Protein AF-A0A938U9S2-F1 (afdb_monomer)

Sequence (340 aa):
MKCKKCNSEVSIADSKCPQCGSDLLQFGATTFYDPKEREKDRYGKRIKDGVLGDLGKEVKEAIEGFDPQELEILQPVERRLRNLFLRSLSDPECENAFDNEILPIIEALSRDRAAEKIFKKVEETIKDNLGPFVFNHYQNREEGKILKILRAGEITFFLIKGNAQNIDLSVKMFPFFKASEVACRLHTHKRYEKLRRDSTLSSMIDWMGDDPGNIFIRAIPDWLTSKMGALLETVSAIFNGNEKKFGGCLRTGISICIFGREWIMRIERKDKVKEFQIKNILKAKSTNENKVELAKDLNDLQDLRNERVHRGIEEDEKTVQRSRMLSYNCLKKIPQILEI

Structure (mmCIF, N/CA/C/O backbone):
data_AF-A0A938U9S2-F1
#
_entry.id   AF-A0A938U9S2-F1
#
loop_
_atom_site.group_PDB
_atom_site.id
_atom_site.type_symbol
_atom_site.label_atom_id
_atom_site.label_alt_id
_atom_site.label_comp_id
_atom_site.label_asym_id
_atom_site.label_entity_id
_atom_site.label_seq_id
_atom_site.pdbx_PDB_ins_code
_atom_site.Cartn_x
_atom_site.Cartn_y
_atom_site.Cartn_z
_atom_site.occupancy
_atom_site.B_iso_or_equiv
_atom_site.auth_seq_id
_atom_site.auth_comp_id
_atom_site.auth_asym_id
_atom_site.auth_atom_id
_atom_site.pdbx_PDB_model_num
ATOM 1 N N . MET A 1 1 ? -8.566 -28.084 -13.609 1.00 63.91 1 MET A N 1
ATOM 2 C CA . MET A 1 1 ? -9.806 -27.399 -13.150 1.00 63.91 1 MET A CA 1
ATOM 3 C C . MET A 1 1 ? -10.840 -27.405 -14.281 1.00 63.91 1 MET A C 1
ATOM 5 O O . MET A 1 1 ? -10.480 -27.824 -15.372 1.00 63.91 1 MET A O 1
ATOM 9 N N . LYS A 1 2 ? -12.106 -27.005 -14.063 1.00 63.97 2 LYS A N 1
ATOM 10 C CA . LYS A 1 2 ? -13.126 -26.927 -15.136 1.00 63.97 2 LYS A CA 1
ATOM 11 C C . LYS A 1 2 ? -13.522 -25.48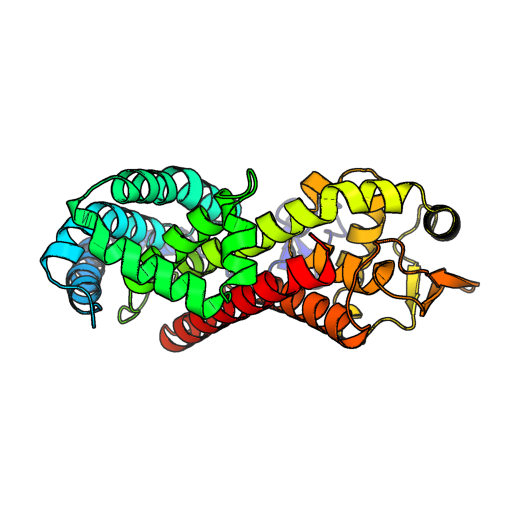1 -15.434 1.00 63.97 2 LYS A C 1
ATOM 13 O O . LYS A 1 2 ? -13.733 -24.695 -14.512 1.00 63.97 2 LYS A O 1
ATOM 18 N N . CYS A 1 3 ? -13.625 -25.123 -16.713 1.00 59.47 3 CYS A N 1
ATOM 19 C CA . CYS A 1 3 ? -14.066 -23.792 -17.134 1.00 59.47 3 CYS A CA 1
ATOM 20 C C . CYS A 1 3 ? -15.549 -23.569 -16.782 1.00 59.47 3 CYS A C 1
ATOM 22 O O . CYS A 1 3 ? -16.402 -24.325 -17.231 1.00 59.47 3 CYS A O 1
ATOM 24 N N . LYS A 1 4 ? -15.897 -22.490 -16.064 1.00 57.38 4 LYS A N 1
ATOM 25 C CA . LYS A 1 4 ? -17.300 -22.201 -15.687 1.00 57.38 4 LYS A CA 1
ATOM 26 C C . LYS A 1 4 ? -18.241 -21.960 -16.875 1.00 57.38 4 LYS A C 1
ATOM 28 O O . LYS A 1 4 ? -19.443 -22.139 -16.731 1.00 57.38 4 LYS A O 1
ATOM 33 N N . LYS A 1 5 ? -17.714 -21.540 -18.031 1.00 65.81 5 LYS A N 1
ATOM 34 C CA . LYS A 1 5 ? -18.524 -21.192 -19.209 1.00 65.81 5 LYS A CA 1
ATOM 35 C C . LYS A 1 5 ? -18.819 -22.389 -20.116 1.00 65.81 5 LYS A C 1
ATOM 37 O O . LYS A 1 5 ? -19.909 -22.462 -20.665 1.00 65.81 5 LYS A O 1
ATOM 42 N N . CYS A 1 6 ? -17.863 -23.302 -20.297 1.00 75.88 6 CYS A N 1
ATOM 43 C CA . CYS A 1 6 ? -18.009 -24.436 -21.225 1.00 75.88 6 CYS A CA 1
ATOM 44 C C . CYS A 1 6 ? -17.754 -25.813 -20.593 1.00 75.88 6 CYS A C 1
ATOM 46 O O . CYS A 1 6 ? -17.850 -26.828 -21.271 1.00 75.88 6 CYS A O 1
ATOM 48 N N . ASN A 1 7 ? -17.439 -25.855 -19.298 1.00 71.19 7 ASN A N 1
ATOM 49 C CA . ASN A 1 7 ? -17.213 -27.058 -18.498 1.00 71.19 7 ASN A CA 1
ATOM 50 C C . ASN A 1 7 ? -16.077 -27.984 -18.974 1.00 71.19 7 ASN A C 1
ATOM 52 O O . ASN A 1 7 ? -15.949 -29.100 -18.470 1.00 71.19 7 ASN A O 1
ATOM 56 N N . SER A 1 8 ? -15.231 -27.524 -19.903 1.00 72.62 8 SER A N 1
ATOM 57 C CA . SER A 1 8 ? -14.051 -28.262 -20.350 1.00 72.62 8 SER A CA 1
ATOM 58 C C . SER A 1 8 ? -13.006 -28.352 -19.238 1.00 72.62 8 SER A C 1
ATOM 60 O O . SER A 1 8 ? -12.869 -27.429 -18.426 1.00 72.62 8 SER A O 1
ATOM 62 N N . GLU A 1 9 ? -12.236 -29.439 -19.222 1.00 75.06 9 GLU A N 1
ATOM 63 C CA . GLU A 1 9 ? -11.033 -29.515 -18.395 1.00 75.06 9 GLU A CA 1
ATOM 64 C C . GLU A 1 9 ? -9.982 -28.531 -18.914 1.00 75.06 9 GLU A C 1
ATOM 66 O O . GLU A 1 9 ? -9.767 -28.400 -20.118 1.00 75.06 9 GLU A O 1
ATOM 71 N N . VAL A 1 10 ? -9.381 -27.785 -17.991 1.00 65.88 10 VAL A N 1
ATOM 72 C CA . VAL A 1 10 ? -8.360 -26.768 -18.260 1.00 65.88 10 VAL A CA 1
ATOM 73 C C . VAL A 1 10 ? -7.247 -26.876 -17.220 1.00 65.88 10 VAL A C 1
ATOM 75 O O . VAL A 1 10 ? -7.500 -27.250 -16.062 1.00 65.88 10 VAL A O 1
ATOM 78 N N . SER A 1 11 ? -6.015 -26.570 -17.624 1.00 60.16 11 SER A N 1
ATOM 79 C CA . SER A 1 11 ? -4.874 -26.570 -16.711 1.00 60.16 11 SER A CA 1
ATOM 80 C C . SER A 1 11 ? -4.986 -25.405 -15.728 1.00 60.16 11 SER A C 1
ATOM 82 O O . SER A 1 11 ? -5.508 -24.346 -16.062 1.00 60.16 11 SER A O 1
ATOM 84 N N . ILE A 1 12 ? -4.482 -25.588 -14.504 1.00 49.69 12 ILE A N 1
ATOM 85 C CA . ILE A 1 12 ? -4.400 -24.510 -13.497 1.00 49.69 12 ILE A CA 1
ATOM 86 C C . ILE A 1 12 ? -3.445 -23.392 -13.959 1.00 49.69 12 ILE A C 1
ATOM 88 O O . ILE A 1 12 ? -3.559 -22.257 -13.505 1.00 49.69 12 ILE A O 1
ATOM 92 N N . ALA A 1 13 ? -2.527 -23.697 -14.880 1.00 46.88 13 ALA A N 1
ATOM 93 C CA . ALA A 1 13 ? -1.583 -22.730 -15.430 1.00 46.88 13 ALA A CA 1
ATOM 94 C C . ALA A 1 13 ? -2.197 -21.793 -16.492 1.00 46.88 13 ALA A C 1
ATOM 96 O O . ALA A 1 13 ? -1.613 -20.750 -16.786 1.00 46.88 13 ALA A O 1
ATOM 97 N N . ASP A 1 14 ? -3.362 -22.125 -17.057 1.00 46.50 14 ASP A N 1
ATOM 98 C CA . ASP A 1 14 ? -3.939 -21.385 -18.182 1.00 46.50 14 ASP A CA 1
ATOM 99 C C . ASP A 1 14 ? -4.706 -20.142 -17.701 1.00 46.50 14 ASP A C 1
ATOM 101 O O . ASP A 1 14 ? -5.568 -20.223 -16.827 1.00 46.50 14 ASP A O 1
ATOM 105 N N . SER A 1 15 ? -4.433 -18.977 -18.297 1.00 46.38 15 SER A N 1
ATOM 106 C CA . SER A 1 15 ? -5.141 -17.719 -17.990 1.00 46.38 15 SER A CA 1
ATOM 107 C C . SER A 1 15 ? -6.490 -17.587 -18.708 1.00 46.38 15 SER A C 1
ATOM 109 O O . SER A 1 15 ? -7.344 -16.798 -18.303 1.00 46.38 15 SER A O 1
ATOM 111 N N . LYS A 1 16 ? -6.719 -18.376 -19.766 1.00 61.56 16 LYS A N 1
ATOM 112 C CA . LYS A 1 16 ? -7.962 -18.413 -20.549 1.00 61.56 16 LYS A CA 1
ATOM 113 C C . LYS A 1 16 ? -8.329 -19.840 -20.912 1.00 61.56 16 LYS A C 1
ATOM 115 O O . LYS A 1 16 ? -7.466 -20.682 -21.129 1.00 61.56 16 LYS A O 1
ATOM 120 N N . CYS A 1 17 ? -9.626 -20.107 -21.021 1.00 67.12 17 CYS A N 1
ATOM 121 C CA . CYS A 1 17 ? -10.099 -21.408 -21.462 1.00 67.12 17 CYS A CA 1
ATOM 122 C C . CYS A 1 17 ? -9.783 -21.604 -22.956 1.00 67.12 17 CYS A C 1
ATOM 124 O O . CYS A 1 17 ? -10.277 -20.818 -23.767 1.00 67.12 17 CYS A O 1
ATOM 126 N N . PRO A 1 18 ? -9.050 -22.661 -23.350 1.00 69.62 18 PRO A N 1
ATOM 127 C CA . PRO A 1 18 ? -8.689 -22.902 -24.749 1.00 69.62 18 PRO A CA 1
ATOM 128 C C . PRO A 1 18 ? -9.897 -23.198 -25.652 1.00 69.62 18 PRO A C 1
ATOM 130 O O . PRO A 1 18 ? -9.811 -23.033 -26.862 1.00 69.62 18 PRO A O 1
ATOM 133 N N . GLN A 1 19 ? -11.031 -23.607 -25.077 1.00 71.06 19 GLN A N 1
ATOM 134 C CA . GLN A 1 19 ? -12.250 -23.949 -25.818 1.00 71.06 19 GLN A CA 1
ATOM 135 C C . GLN A 1 19 ? -13.171 -22.746 -26.060 1.00 71.06 19 GLN A C 1
ATOM 137 O O . GLN A 1 19 ? -13.778 -22.640 -27.119 1.00 71.06 19 GLN A O 1
ATOM 142 N N . CYS A 1 20 ? -13.310 -21.833 -25.093 1.00 74.88 20 CYS A N 1
ATOM 143 C CA . CYS A 1 20 ? -14.299 -20.747 -25.182 1.00 74.88 20 CYS A CA 1
ATOM 144 C C . CYS A 1 20 ? -13.732 -19.338 -24.955 1.00 74.88 20 CYS A C 1
ATOM 146 O O . CYS A 1 20 ? -14.498 -18.371 -24.925 1.00 74.88 20 CYS A O 1
ATOM 148 N N . GLY A 1 21 ? -12.416 -19.221 -24.757 1.00 55.22 21 GLY A N 1
ATOM 149 C CA . GLY A 1 21 ? -11.691 -17.956 -24.630 1.00 55.22 21 GLY A CA 1
ATOM 150 C C . GLY A 1 21 ? -12.003 -17.141 -23.372 1.00 55.22 21 GLY A C 1
ATOM 151 O O . GLY A 1 21 ? -11.499 -16.029 -23.245 1.00 55.22 21 GLY A O 1
ATOM 152 N N . SER A 1 22 ? -12.831 -17.653 -22.452 1.00 50.91 22 SER A N 1
ATOM 153 C CA . SER A 1 22 ? -13.166 -16.948 -21.211 1.00 50.91 22 SER A CA 1
ATOM 154 C C . SER A 1 22 ? -11.964 -16.890 -20.277 1.00 50.91 22 SER A C 1
ATOM 156 O O . SER A 1 22 ? -11.305 -17.920 -20.097 1.00 50.91 22 SER A O 1
ATOM 158 N N . ASP A 1 23 ? -11.756 -15.746 -19.626 1.00 51.06 23 ASP A N 1
ATOM 159 C CA . ASP A 1 23 ? -10.751 -15.596 -18.574 1.00 51.06 23 ASP A CA 1
ATOM 160 C C . ASP A 1 23 ? -10.978 -16.650 -17.485 1.00 51.06 23 ASP A C 1
ATOM 162 O O . ASP A 1 23 ? -12.056 -16.760 -16.889 1.00 51.06 23 ASP A O 1
ATOM 166 N N . LEU A 1 24 ? -9.960 -17.478 -17.272 1.00 49.84 24 LEU A N 1
ATOM 167 C CA . LEU A 1 24 ? -9.899 -18.366 -16.130 1.00 49.84 24 LEU A CA 1
ATOM 168 C C . LEU A 1 24 ? -9.321 -17.516 -15.009 1.00 49.84 24 LEU A C 1
ATOM 170 O O . LEU A 1 24 ? -8.165 -17.111 -15.063 1.00 49.84 24 LEU A O 1
ATOM 174 N N . LEU A 1 25 ? -10.162 -17.190 -14.029 1.00 45.12 25 LEU A N 1
ATOM 175 C CA . LEU A 1 25 ? -9.749 -16.560 -12.780 1.00 45.12 25 LEU A CA 1
ATOM 176 C C . LEU A 1 25 ? -8.564 -17.358 -12.210 1.00 45.12 25 LEU A C 1
ATOM 178 O O . LEU A 1 25 ? -8.767 -18.420 -11.623 1.00 45.12 25 LEU A O 1
ATOM 182 N N . GLN A 1 26 ? -7.338 -16.866 -12.419 1.00 36.44 26 GLN A N 1
ATOM 183 C CA . GLN A 1 26 ? -6.131 -17.388 -11.786 1.00 36.44 26 GLN A CA 1
ATOM 184 C C . GLN A 1 26 ? -6.205 -17.024 -10.307 1.00 36.44 26 GLN A C 1
ATOM 186 O O . GLN A 1 26 ? -5.683 -16.007 -9.862 1.00 36.44 26 GLN A O 1
ATOM 191 N N . PHE A 1 27 ? -6.913 -17.850 -9.550 1.00 31.69 27 PHE A N 1
ATOM 192 C CA . PHE A 1 27 ? -6.873 -17.844 -8.102 1.00 31.69 27 PHE A CA 1
ATOM 193 C C . PHE A 1 27 ? -6.402 -19.217 -7.652 1.00 31.69 27 PHE A C 1
ATOM 195 O O . PHE A 1 27 ? -6.998 -20.240 -8.002 1.00 31.69 27 PHE A O 1
ATOM 202 N N . GLY A 1 28 ? -5.318 -19.219 -6.871 1.00 29.36 28 GLY A N 1
ATOM 203 C CA . GLY A 1 28 ? -4.945 -20.356 -6.047 1.00 29.36 28 GLY A CA 1
ATOM 204 C C . GLY A 1 28 ? -6.178 -20.841 -5.294 1.00 29.36 28 GLY A C 1
ATOM 205 O O . GLY A 1 28 ? -6.887 -20.042 -4.692 1.00 29.36 28 GLY A O 1
ATOM 206 N N . ALA A 1 29 ? -6.462 -22.134 -5.445 1.00 27.41 29 ALA A N 1
ATOM 207 C CA . ALA A 1 29 ? -7.451 -22.898 -4.700 1.00 27.41 29 ALA A CA 1
ATOM 208 C C . ALA A 1 29 ? -8.670 -22.089 -4.214 1.00 27.41 29 ALA A C 1
ATOM 210 O O . ALA A 1 29 ? -8.875 -21.895 -3.021 1.00 27.41 29 ALA A O 1
ATOM 211 N N . THR A 1 30 ? -9.565 -21.727 -5.136 1.00 28.05 30 THR A N 1
ATOM 212 C CA . THR A 1 30 ? -10.986 -21.819 -4.780 1.00 28.05 30 THR A CA 1
ATOM 213 C C . THR A 1 30 ? -11.264 -23.305 -4.586 1.00 28.05 30 THR A C 1
ATOM 215 O O . THR A 1 30 ? -11.596 -24.020 -5.533 1.00 28.05 30 THR A O 1
ATOM 218 N N . THR A 1 31 ? -11.066 -23.819 -3.371 1.00 27.69 31 THR A N 1
ATOM 219 C CA . THR A 1 31 ? -11.762 -25.041 -2.988 1.00 27.69 31 THR A CA 1
ATOM 220 C C . THR A 1 31 ? -13.242 -24.743 -3.159 1.00 27.69 31 THR A C 1
ATOM 222 O O . THR A 1 31 ? -13.789 -23.786 -2.611 1.00 27.69 31 THR A O 1
ATOM 225 N N . PHE A 1 32 ? -13.861 -25.520 -4.041 1.00 30.38 32 PHE A N 1
ATOM 226 C CA . PHE A 1 32 ? -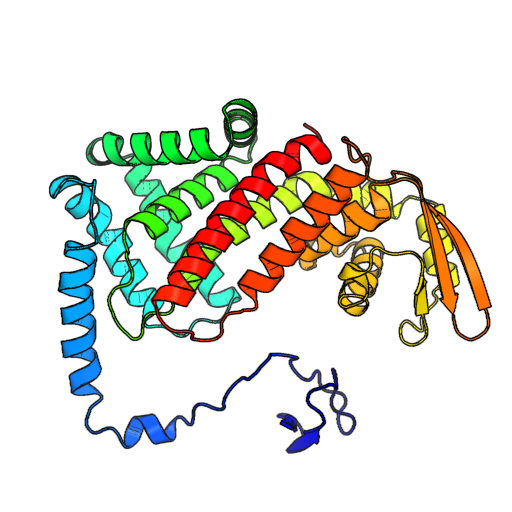15.299 -25.575 -4.202 1.00 30.38 32 PHE A CA 1
ATOM 227 C C . PHE A 1 32 ? -15.898 -25.906 -2.834 1.00 30.38 32 PHE A C 1
ATOM 229 O O . PHE A 1 32 ? -15.868 -27.053 -2.402 1.00 30.38 32 PHE A O 1
ATOM 236 N N . TYR A 1 33 ? -16.410 -24.890 -2.150 1.00 32.97 33 TYR A N 1
ATOM 237 C CA . TYR A 1 33 ? -17.304 -25.066 -1.018 1.00 32.97 33 TYR A CA 1
ATOM 238 C C . TYR A 1 33 ? -18.679 -25.423 -1.581 1.00 32.97 33 TYR A C 1
ATOM 240 O O . TYR A 1 33 ? -19.309 -24.595 -2.241 1.00 32.97 33 TYR A O 1
ATOM 248 N N . ASP A 1 34 ? -19.115 -26.668 -1.378 1.00 30.80 34 ASP A N 1
ATOM 249 C CA . ASP A 1 34 ? -20.443 -27.133 -1.776 1.00 30.80 34 ASP A CA 1
ATOM 250 C C . ASP A 1 34 ? -21.504 -26.514 -0.843 1.00 30.80 34 ASP A C 1
ATOM 252 O O . ASP A 1 34 ? -21.524 -26.810 0.356 1.00 30.80 34 ASP A O 1
ATOM 256 N N . PRO A 1 35 ? -22.428 -25.680 -1.356 1.00 35.31 35 PRO A N 1
ATOM 257 C CA . PRO A 1 35 ? -23.535 -25.144 -0.569 1.00 35.31 35 PRO A CA 1
ATOM 258 C C . PRO A 1 35 ? -24.415 -26.234 0.066 1.00 35.31 35 PRO A C 1
ATOM 260 O O . PRO A 1 35 ? -25.083 -25.963 1.062 1.00 35.31 35 PRO A O 1
ATOM 263 N N . LYS A 1 36 ? -24.409 -27.463 -0.474 1.00 36.97 36 LYS A N 1
ATOM 264 C CA . LYS A 1 36 ? -25.195 -28.598 0.033 1.00 36.97 36 LYS A CA 1
ATOM 265 C C . LYS A 1 36 ? -24.615 -29.240 1.294 1.00 36.97 36 LYS A C 1
ATOM 267 O O . LYS A 1 36 ? -25.356 -29.915 2.007 1.00 36.97 36 LYS A O 1
ATOM 272 N N . GLU A 1 37 ? -23.343 -29.011 1.627 1.00 37.81 37 GLU A N 1
ATOM 273 C CA . GLU A 1 37 ? -22.814 -29.427 2.937 1.00 37.81 37 GLU A CA 1
ATOM 274 C C . GLU A 1 37 ? -23.350 -28.550 4.077 1.00 37.81 37 GLU A C 1
ATOM 276 O O . GLU A 1 37 ? -23.506 -29.020 5.203 1.00 37.81 37 GLU A O 1
ATOM 281 N N . ARG A 1 38 ? -23.783 -27.319 3.769 1.00 38.97 38 ARG A N 1
ATOM 282 C CA . ARG A 1 38 ? -24.419 -26.403 4.728 1.00 38.97 38 ARG A CA 1
ATOM 283 C C . ARG A 1 38 ? -25.798 -26.873 5.207 1.00 38.97 38 ARG A C 1
ATOM 285 O O . ARG A 1 38 ? -26.232 -26.473 6.282 1.00 38.97 38 ARG A O 1
ATOM 292 N N . GLU A 1 39 ? -26.484 -27.710 4.429 1.00 36.44 39 GLU A N 1
ATOM 293 C CA . GLU A 1 39 ? -27.804 -28.255 4.785 1.00 36.44 39 GLU A CA 1
ATOM 294 C C . GLU A 1 39 ? -27.726 -29.587 5.544 1.00 36.44 39 GLU A C 1
ATOM 296 O O . GLU A 1 39 ? -28.702 -29.987 6.183 1.00 36.44 39 GLU A O 1
ATOM 301 N N . LYS A 1 40 ? -26.574 -30.273 5.521 1.00 36.00 40 LYS A N 1
ATOM 302 C CA . LYS A 1 40 ? -26.385 -31.522 6.278 1.00 36.00 40 LYS A CA 1
ATOM 303 C C . LYS A 1 40 ? -26.000 -31.291 7.730 1.00 36.00 40 LYS A C 1
ATOM 305 O O . LYS A 1 40 ? -26.315 -32.131 8.576 1.00 36.00 40 LYS A O 1
ATOM 310 N N . ASP A 1 41 ? -25.428 -30.137 8.046 1.00 37.81 41 ASP A N 1
ATOM 311 C CA . ASP A 1 41 ? -25.247 -29.751 9.431 1.00 37.81 41 ASP A CA 1
ATOM 312 C C . ASP A 1 41 ? -26.577 -29.277 10.023 1.00 37.81 41 ASP A C 1
ATOM 314 O O . ASP A 1 41 ? -26.949 -28.101 9.996 1.00 37.81 41 ASP A O 1
ATOM 318 N N . ARG A 1 42 ? -27.228 -30.195 10.749 1.00 32.75 42 ARG A N 1
ATOM 319 C CA . ARG A 1 42 ? -28.213 -29.912 11.818 1.00 32.75 42 ARG A CA 1
ATOM 320 C C . ARG A 1 42 ? -27.675 -28.954 12.916 1.00 32.75 42 ARG A C 1
ATOM 322 O O . ARG A 1 42 ? -28.312 -28.773 13.951 1.00 32.75 42 ARG A O 1
ATOM 329 N N . TYR A 1 43 ? -26.520 -28.326 12.687 1.00 37.56 43 TYR A N 1
ATOM 330 C CA . TYR A 1 43 ? -25.735 -27.440 13.537 1.00 37.56 43 TYR A CA 1
ATOM 331 C C . TYR A 1 43 ? -25.716 -25.973 13.074 1.00 37.56 43 TYR A C 1
ATOM 333 O O . TYR A 1 43 ? -25.073 -25.151 13.724 1.00 37.56 43 TYR A O 1
ATOM 341 N N . GLY A 1 44 ? -26.504 -25.580 12.064 1.00 33.12 44 GLY A N 1
ATOM 342 C CA . GLY A 1 44 ? -26.723 -24.159 11.728 1.00 33.12 44 GLY A CA 1
ATOM 343 C C . GLY A 1 44 ? -27.251 -23.295 12.894 1.00 33.12 44 GLY A C 1
ATOM 344 O O . GLY A 1 44 ? -27.159 -22.069 12.853 1.00 33.12 44 GLY A O 1
ATOM 345 N N . LYS A 1 45 ? -27.750 -23.928 13.968 1.00 36.19 45 LYS A N 1
ATOM 346 C CA . LYS A 1 45 ? -28.097 -23.285 15.247 1.00 36.19 45 LYS A CA 1
ATOM 347 C C . LYS A 1 45 ? -26.928 -23.190 16.241 1.00 36.19 45 LYS A C 1
ATOM 349 O O . LYS A 1 45 ? -26.856 -22.212 16.969 1.00 36.19 45 LYS A O 1
ATOM 354 N N . ARG A 1 46 ? -25.989 -24.147 16.263 1.00 34.53 46 ARG A N 1
ATOM 355 C CA . ARG A 1 46 ? -24.855 -24.125 17.213 1.00 34.53 46 ARG A CA 1
ATOM 356 C C . ARG A 1 46 ? -23.740 -23.163 16.799 1.00 34.53 46 ARG A C 1
ATOM 358 O O . ARG A 1 46 ? -23.104 -22.591 17.673 1.00 34.53 46 ARG A O 1
ATOM 365 N N . ILE A 1 47 ? -23.542 -22.937 15.497 1.00 38.41 47 ILE A N 1
ATOM 366 C CA . ILE A 1 47 ? -22.534 -21.984 14.994 1.00 38.41 47 ILE A CA 1
ATOM 367 C C . ILE A 1 47 ? -22.906 -20.545 15.376 1.00 38.41 47 ILE A C 1
ATOM 369 O O . ILE A 1 47 ? -22.041 -19.778 15.776 1.00 38.41 47 ILE A O 1
ATOM 373 N N . LYS A 1 48 ? -24.193 -20.173 15.310 1.00 35.78 48 LYS A N 1
ATOM 374 C CA . LYS A 1 48 ? -24.631 -18.824 15.697 1.00 35.78 48 LYS A CA 1
ATOM 375 C C . LYS A 1 48 ? -24.454 -18.558 17.191 1.00 35.78 48 LYS A C 1
ATOM 377 O O . LYS A 1 48 ? -23.936 -17.505 17.530 1.00 35.78 48 LYS A O 1
ATOM 382 N N . ASP A 1 49 ? -24.824 -19.495 18.060 1.00 36.44 49 ASP A N 1
ATOM 383 C CA . ASP A 1 49 ? -24.842 -19.227 19.505 1.00 36.44 49 ASP A CA 1
ATOM 384 C C . ASP A 1 49 ? -23.490 -19.509 20.196 1.00 36.44 49 ASP A C 1
ATOM 386 O O . ASP A 1 49 ? -23.155 -18.830 21.163 1.00 36.44 49 ASP A O 1
ATOM 390 N N . GLY A 1 50 ? -22.681 -20.448 19.685 1.00 36.97 50 GLY A N 1
ATOM 391 C CA . GLY A 1 50 ? -21.342 -20.752 20.217 1.00 36.97 50 GLY A CA 1
ATOM 392 C C . GLY A 1 50 ? -20.260 -19.787 19.725 1.00 36.97 50 GLY A C 1
ATOM 393 O O . GLY A 1 50 ? -19.580 -19.160 20.525 1.00 36.97 50 GLY A O 1
ATOM 394 N N . VAL A 1 51 ? -20.163 -19.568 18.407 1.00 38.12 51 VAL A N 1
ATOM 395 C CA . VAL A 1 51 ? -19.088 -18.746 17.812 1.00 38.12 51 VAL A CA 1
ATOM 396 C C . VAL A 1 51 ? -19.240 -17.262 18.161 1.00 38.12 51 VAL A C 1
ATOM 398 O O . VAL A 1 51 ? -18.246 -16.592 18.422 1.00 38.12 51 VAL A O 1
ATOM 401 N N . LEU A 1 52 ? -20.470 -16.729 18.223 1.00 36.34 52 LEU A N 1
ATOM 402 C CA . LEU A 1 52 ? -20.703 -15.342 18.660 1.00 36.34 52 LEU A CA 1
ATOM 403 C C . LEU A 1 52 ? -20.465 -15.154 20.166 1.00 36.34 52 LEU A C 1
ATOM 405 O O . LEU A 1 52 ? -20.037 -14.072 20.574 1.00 36.34 52 LEU A O 1
ATOM 409 N N . GLY A 1 53 ? -20.739 -16.185 20.974 1.00 38.66 53 GLY A N 1
ATOM 410 C CA . GLY A 1 53 ? -20.502 -16.197 22.418 1.00 38.66 53 GLY A CA 1
ATOM 411 C C . GLY A 1 53 ? -19.015 -16.257 22.771 1.00 38.66 53 GLY A C 1
ATOM 412 O O . GLY A 1 53 ? -18.568 -15.491 23.629 1.00 38.66 53 GLY A O 1
ATOM 413 N N . ASP A 1 54 ? -18.250 -17.076 22.048 1.00 37.97 54 ASP A N 1
ATOM 414 C CA . ASP A 1 54 ? -16.810 -17.260 22.253 1.00 37.97 54 ASP A CA 1
ATOM 415 C C . ASP A 1 54 ? -16.005 -16.073 21.694 1.00 37.97 54 ASP A C 1
ATOM 417 O O . ASP A 1 54 ? -15.261 -15.461 22.458 1.00 37.97 54 ASP A O 1
ATOM 421 N N . LEU A 1 55 ? -16.303 -15.561 20.481 1.00 38.44 55 LEU A N 1
ATOM 422 C CA . LEU A 1 55 ? -15.811 -14.227 20.064 1.00 38.44 55 LEU A CA 1
ATOM 423 C C . LEU A 1 55 ? -16.213 -13.150 21.089 1.00 38.44 55 LEU A C 1
ATOM 425 O O . LEU A 1 55 ? -15.513 -12.161 21.296 1.00 38.44 55 LEU A O 1
ATOM 429 N N . GLY A 1 56 ? -17.410 -13.286 21.677 1.00 38.31 56 GLY A N 1
ATOM 430 C CA . GLY A 1 56 ? -17.998 -12.422 22.709 1.00 38.31 56 GLY A CA 1
ATOM 431 C C . GLY A 1 56 ? -17.077 -12.201 23.898 1.00 38.31 56 GLY A C 1
ATOM 432 O O . GLY A 1 56 ? -16.818 -11.058 24.276 1.00 38.31 56 GLY A O 1
ATOM 433 N N . LYS A 1 57 ? -16.583 -13.305 24.458 1.00 40.25 57 LYS A N 1
ATOM 434 C CA . LYS A 1 57 ? -15.632 -13.317 25.570 1.00 40.25 57 LYS A CA 1
ATOM 435 C C . LYS A 1 57 ? -14.217 -12.970 25.126 1.00 40.25 57 LYS A C 1
ATOM 437 O O . LYS A 1 57 ? -13.578 -12.147 25.76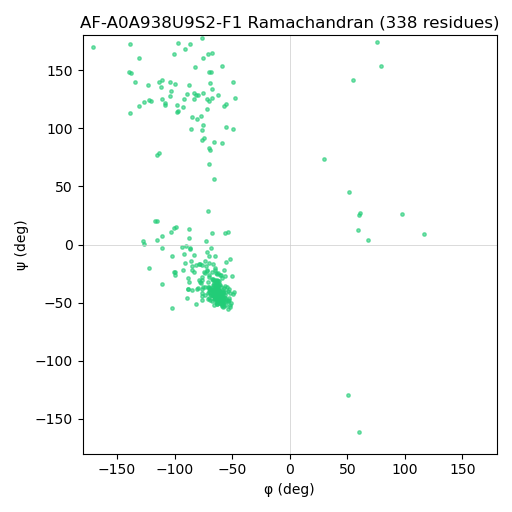5 1.00 40.25 57 LYS A O 1
ATOM 442 N N . GLU A 1 58 ? -13.765 -13.493 23.995 1.00 46.09 58 GLU A N 1
ATOM 443 C CA . GLU A 1 58 ? -12.377 -13.340 23.553 1.00 46.09 58 GLU A CA 1
ATOM 444 C C . GLU A 1 58 ? -12.018 -11.915 23.140 1.00 46.09 58 GLU A C 1
ATOM 446 O O . GLU A 1 58 ? -10.942 -11.430 23.468 1.00 46.09 58 GLU A O 1
ATOM 451 N N . VAL A 1 59 ? -12.922 -11.194 22.472 1.00 40.66 59 VAL A N 1
ATOM 452 C CA . VAL A 1 59 ? -12.681 -9.781 22.147 1.00 40.66 59 VAL A CA 1
ATOM 453 C C . VAL A 1 59 ? -12.717 -8.911 23.403 1.00 40.66 59 VAL A C 1
ATOM 455 O O . VAL A 1 59 ? -12.041 -7.895 23.423 1.00 40.66 59 VAL A O 1
ATOM 458 N N . LYS A 1 60 ? -13.440 -9.312 24.463 1.00 43.78 60 LYS A N 1
ATOM 459 C CA . LYS A 1 60 ? -13.366 -8.659 25.784 1.00 43.78 60 LYS A CA 1
ATOM 460 C C . LYS A 1 60 ? -12.067 -8.980 26.535 1.00 43.78 60 LYS A C 1
ATOM 462 O O . LYS A 1 60 ? -11.668 -8.196 27.389 1.00 43.78 60 LYS A O 1
ATOM 467 N N . GLU A 1 61 ? -11.420 -10.101 26.226 1.00 43.50 61 GLU A N 1
ATOM 468 C CA . GLU A 1 61 ? -10.162 -10.555 26.840 1.00 43.50 61 GLU A CA 1
ATOM 469 C C . GLU A 1 61 ? -8.915 -10.105 26.052 1.00 43.50 61 GLU A C 1
ATOM 471 O O . GLU A 1 61 ? -7.837 -9.965 26.623 1.00 43.50 61 GLU A O 1
ATOM 476 N N . ALA A 1 62 ? -9.054 -9.790 24.760 1.00 44.88 62 ALA A N 1
ATOM 477 C CA . ALA A 1 62 ? -7.992 -9.379 23.835 1.00 44.88 62 ALA A CA 1
ATOM 478 C C . ALA A 1 62 ? -7.346 -8.008 24.125 1.00 44.88 62 ALA A C 1
ATOM 480 O O . ALA A 1 62 ? -6.569 -7.487 23.320 1.00 44.88 62 ALA A O 1
ATOM 481 N N . ILE A 1 63 ? -7.644 -7.408 25.271 1.00 48.44 63 ILE A N 1
ATOM 482 C CA . ILE A 1 63 ? -7.340 -6.015 25.566 1.00 48.44 63 ILE A CA 1
ATOM 483 C C . ILE A 1 63 ? -6.305 -5.957 26.674 1.00 48.44 63 ILE A C 1
ATOM 485 O O . ILE A 1 63 ? -6.579 -5.676 27.837 1.00 48.44 63 ILE A O 1
ATOM 489 N N . GLU A 1 64 ? -5.061 -6.180 26.287 1.00 44.28 64 GLU A N 1
ATOM 490 C CA . GLU A 1 64 ? -3.955 -5.676 27.088 1.00 44.28 64 GLU A CA 1
ATOM 491 C C . GLU A 1 64 ? -3.6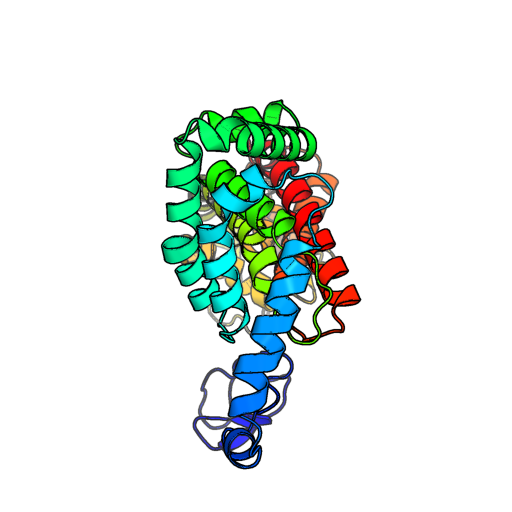99 -4.235 26.648 1.00 44.28 64 GLU A C 1
ATOM 493 O O . GLU A 1 64 ? -3.099 -3.973 25.605 1.00 44.28 64 GLU A O 1
ATOM 498 N N . GLY A 1 65 ? -4.218 -3.289 27.434 1.00 51.81 65 GLY A N 1
ATOM 499 C CA . GLY A 1 65 ? -3.841 -1.879 27.347 1.00 51.81 65 GLY A CA 1
ATOM 500 C C . GLY A 1 65 ? -4.930 -0.885 26.937 1.00 51.81 65 GLY A C 1
ATOM 501 O O . GLY A 1 65 ? -4.565 0.266 26.689 1.00 51.81 65 GLY A O 1
ATOM 502 N N . PHE A 1 66 ? -6.205 -1.281 26.855 1.00 60.81 66 PHE A N 1
ATOM 503 C CA . PHE A 1 66 ? -7.329 -0.337 26.961 1.00 60.81 66 PHE A CA 1
ATOM 504 C C . PHE A 1 66 ? -8.080 -0.573 28.267 1.00 60.81 66 PHE A C 1
ATOM 506 O O . PHE A 1 66 ? -8.219 -1.712 28.714 1.00 60.81 66 PHE A O 1
ATOM 513 N N . ASP A 1 67 ? -8.530 0.504 28.896 1.00 67.44 67 ASP A N 1
ATOM 514 C CA . ASP A 1 67 ? -9.391 0.405 30.065 1.00 67.44 67 ASP A CA 1
ATOM 515 C C . ASP A 1 67 ? -10.836 0.022 29.658 1.00 67.44 67 ASP A C 1
ATOM 517 O O . ASP A 1 67 ? -11.230 0.171 28.497 1.00 67.44 67 ASP A O 1
ATOM 521 N N . PRO A 1 68 ? -11.659 -0.503 30.583 1.00 69.19 68 PRO A N 1
ATOM 522 C CA . PRO A 1 68 ? -13.032 -0.906 30.276 1.00 69.19 68 PRO A CA 1
ATOM 523 C C . PRO A 1 68 ? -13.922 0.194 29.675 1.00 69.19 68 PRO A C 1
ATOM 525 O O . PRO A 1 68 ? -14.844 -0.125 28.926 1.00 69.19 68 PRO A O 1
ATOM 528 N N . GLN A 1 69 ? -13.652 1.471 29.969 1.00 72.12 69 GLN A N 1
ATOM 529 C CA . GLN A 1 69 ? -14.417 2.598 29.423 1.00 72.12 69 GLN A CA 1
ATOM 530 C C . GLN A 1 69 ? -14.031 2.865 27.966 1.00 72.12 69 GLN A C 1
ATOM 532 O O . GLN A 1 69 ? -14.892 3.116 27.124 1.00 72.12 69 GLN A O 1
ATOM 537 N N . GLU A 1 70 ? -12.747 2.740 27.633 1.00 72.00 70 GLU A N 1
ATOM 538 C CA . GLU A 1 70 ? -12.254 2.847 26.261 1.00 72.00 70 GLU A CA 1
ATOM 539 C C . GLU A 1 70 ? -12.867 1.779 25.343 1.00 72.00 70 GLU A C 1
ATOM 541 O O . GLU A 1 70 ? -13.185 2.040 24.180 1.00 72.00 70 GLU A O 1
ATOM 546 N N . LEU A 1 71 ? -13.105 0.585 25.878 1.00 70.38 71 LEU A N 1
ATOM 547 C CA . LEU A 1 71 ? -13.778 -0.492 25.154 1.00 70.38 71 LEU A CA 1
ATOM 548 C C . LEU A 1 71 ? -15.252 -0.235 24.926 1.00 70.38 71 LEU A C 1
ATOM 550 O O . LEU A 1 71 ? -15.768 -0.594 23.869 1.00 70.38 71 LEU A O 1
ATOM 554 N N . GLU A 1 72 ? -15.925 0.377 25.897 1.00 77.75 72 GLU A N 1
ATOM 555 C CA . GLU A 1 72 ? -17.329 0.753 25.773 1.00 77.75 72 GLU A CA 1
ATOM 556 C C . GLU A 1 72 ? -17.525 1.744 24.616 1.00 77.75 72 GLU A C 1
ATOM 558 O O . GLU A 1 72 ? -18.418 1.568 23.785 1.00 77.75 72 GLU A O 1
ATOM 563 N N . ILE A 1 73 ? -16.611 2.709 24.489 1.00 79.81 73 ILE A N 1
ATOM 564 C CA . ILE A 1 73 ? -16.582 3.683 23.389 1.00 79.81 73 ILE A CA 1
ATOM 565 C C . ILE A 1 73 ? -16.398 2.991 22.029 1.00 79.81 73 ILE A C 1
ATOM 567 O O . ILE A 1 73 ? -17.021 3.381 21.038 1.00 79.81 73 ILE A O 1
ATOM 571 N N . LEU A 1 74 ? -15.562 1.950 21.962 1.00 80.94 74 LEU A N 1
ATOM 572 C CA . LEU A 1 74 ? -15.255 1.235 20.720 1.00 80.94 74 LEU A CA 1
ATOM 573 C C . LEU A 1 74 ? -16.240 0.097 20.377 1.00 80.94 74 LEU A C 1
ATOM 575 O O . LEU A 1 74 ? -16.156 -0.456 19.275 1.00 80.94 74 LEU A O 1
ATOM 579 N N . GLN A 1 75 ? -17.220 -0.209 21.240 1.00 76.31 75 GLN A N 1
ATOM 580 C CA . GLN A 1 75 ? -18.245 -1.245 21.009 1.00 76.31 75 GLN A CA 1
ATOM 581 C C . GLN A 1 75 ? -18.927 -1.177 19.628 1.00 76.31 75 GLN A C 1
ATOM 583 O O . GLN A 1 75 ? -19.154 -2.232 19.023 1.00 76.31 75 GLN A O 1
ATOM 588 N N . PRO A 1 76 ? -19.275 0.006 19.075 1.00 79.19 76 PRO A N 1
ATOM 589 C CA . PRO A 1 76 ? -19.892 0.078 17.752 1.00 79.19 76 PRO A CA 1
ATOM 590 C C . PRO A 1 76 ? -18.972 -0.436 16.636 1.00 79.19 76 PRO A C 1
ATOM 592 O O . PRO A 1 76 ? -19.438 -1.131 15.730 1.00 79.19 76 PRO A O 1
ATOM 595 N N . VAL A 1 77 ? -17.671 -0.129 16.719 1.00 79.44 77 VAL A N 1
ATOM 596 C CA . VAL A 1 77 ? -16.647 -0.576 15.760 1.00 79.44 77 VAL A CA 1
ATOM 597 C C . VAL A 1 77 ? -16.442 -2.079 15.894 1.00 79.44 77 VAL A C 1
ATOM 599 O O . VAL A 1 77 ? -16.504 -2.807 14.905 1.00 79.44 77 VAL A O 1
ATOM 602 N N . GLU A 1 78 ? -16.284 -2.551 17.129 1.00 76.81 78 GLU A N 1
ATOM 603 C CA . GLU A 1 78 ? -16.122 -3.963 17.460 1.00 76.81 78 GLU A CA 1
ATOM 604 C C . GLU A 1 78 ? -17.275 -4.814 16.904 1.00 76.81 78 GLU A C 1
ATOM 606 O O . GLU A 1 78 ? -17.058 -5.783 16.172 1.00 76.81 78 GLU A O 1
ATOM 611 N N . ARG A 1 79 ? -18.523 -4.416 17.187 1.00 75.00 79 ARG A N 1
ATOM 612 C CA . ARG A 1 79 ? -19.726 -5.107 16.704 1.00 75.00 79 ARG A CA 1
ATOM 613 C C . ARG A 1 79 ? -19.754 -5.184 15.182 1.00 75.00 79 ARG A C 1
ATOM 615 O O . ARG A 1 79 ? -20.168 -6.202 14.624 1.00 75.00 79 ARG A O 1
ATOM 622 N N . ARG A 1 80 ? -19.332 -4.117 14.500 1.00 77.25 80 ARG A N 1
ATOM 623 C CA . ARG A 1 80 ? -19.305 -4.089 13.038 1.00 77.25 80 ARG A CA 1
ATOM 624 C C . ARG A 1 80 ? -18.226 -5.012 12.482 1.00 77.25 80 ARG A C 1
ATOM 626 O O . ARG A 1 80 ? -18.538 -5.812 11.605 1.00 77.25 80 ARG A O 1
ATOM 633 N N . LEU A 1 81 ? -17.016 -4.973 13.036 1.00 73.31 81 LEU A N 1
ATOM 634 C CA . LEU A 1 81 ? -15.915 -5.858 12.646 1.00 73.31 81 LEU A CA 1
ATOM 635 C C . LEU A 1 81 ? -16.282 -7.334 12.828 1.00 73.31 81 LEU A C 1
ATOM 637 O O . LEU A 1 81 ? -16.121 -8.116 11.896 1.00 73.31 81 LEU A O 1
ATOM 641 N N . ARG A 1 82 ? -16.883 -7.703 13.967 1.00 72.06 82 ARG A N 1
ATOM 642 C CA . ARG A 1 82 ? -17.398 -9.064 14.216 1.00 72.06 82 ARG A CA 1
ATOM 643 C C . ARG A 1 82 ? -18.333 -9.546 13.111 1.00 72.06 82 ARG A C 1
ATOM 645 O O . ARG A 1 82 ? -18.170 -10.647 12.599 1.00 72.06 82 ARG A O 1
ATOM 652 N N . ASN A 1 83 ? -19.291 -8.710 12.714 1.00 71.38 83 ASN A N 1
ATOM 653 C CA . ASN A 1 83 ? -20.221 -9.054 11.641 1.00 71.38 83 ASN A CA 1
ATOM 654 C C . ASN A 1 83 ? -19.519 -9.195 10.283 1.00 71.38 83 ASN A C 1
ATOM 656 O O . ASN A 1 83 ? -19.954 -10.002 9.466 1.00 71.38 83 ASN A O 1
ATOM 660 N N . LEU A 1 84 ? -18.460 -8.419 10.031 1.00 70.06 84 LEU A N 1
ATOM 661 C CA . LEU A 1 84 ? -17.672 -8.509 8.801 1.00 70.06 84 LEU A CA 1
ATOM 662 C C . LEU A 1 84 ? -16.854 -9.793 8.726 1.00 70.06 84 LEU A C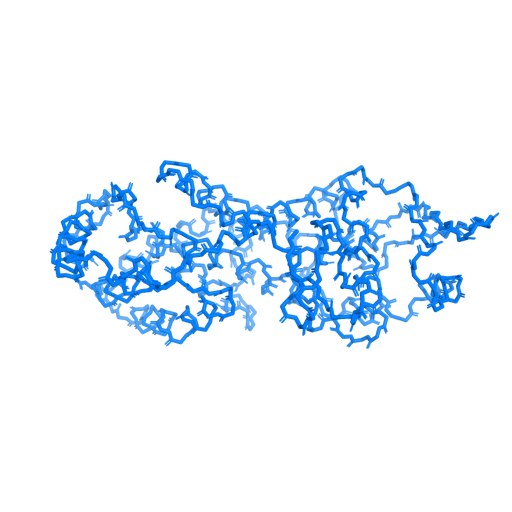 1
ATOM 664 O O . LEU A 1 84 ? -16.852 -10.421 7.676 1.00 70.06 84 LEU A O 1
ATOM 668 N N . PHE A 1 85 ? -16.241 -10.230 9.823 1.00 66.50 85 PHE A N 1
ATOM 669 C CA . PHE A 1 85 ? -15.460 -11.469 9.847 1.00 66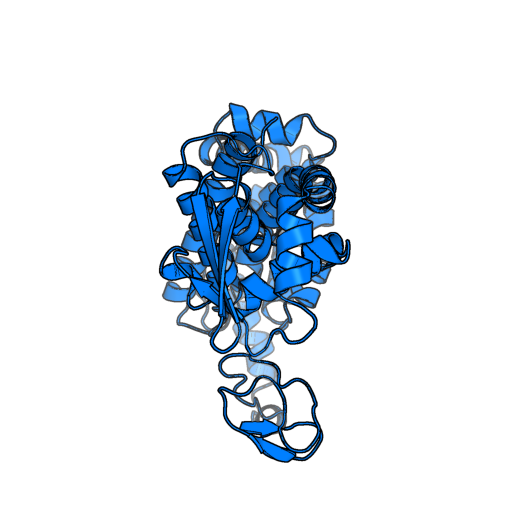.50 85 PHE A CA 1
ATOM 670 C C . PHE A 1 85 ? -16.273 -12.734 9.558 1.00 66.50 85 PHE A C 1
ATOM 672 O O . PHE A 1 85 ? -15.731 -13.728 9.088 1.00 66.50 85 PHE A O 1
ATOM 679 N N . LEU A 1 86 ? -17.578 -12.696 9.828 1.00 65.12 86 LEU A N 1
ATOM 680 C CA . LEU A 1 86 ? -18.498 -13.798 9.539 1.00 65.12 86 LEU A CA 1
ATOM 681 C C . LEU A 1 86 ? -18.990 -13.801 8.085 1.00 65.12 86 LEU A C 1
ATOM 683 O O . LEU A 1 86 ? -19.672 -14.735 7.656 1.00 65.12 86 LEU A O 1
ATOM 687 N N . ARG A 1 87 ? -18.691 -12.742 7.327 1.00 62.91 87 ARG A N 1
ATOM 688 C CA . ARG A 1 87 ? -19.027 -12.613 5.913 1.00 62.91 87 ARG A CA 1
ATOM 689 C C . ARG A 1 87 ? -17.770 -13.010 5.139 1.00 62.91 87 ARG A C 1
ATOM 691 O O . ARG A 1 87 ? -16.760 -12.329 5.219 1.00 62.91 87 ARG A O 1
ATOM 698 N N . SER A 1 88 ? -17.807 -14.109 4.393 1.00 62.03 88 SER A N 1
ATOM 699 C CA . SER A 1 88 ? -16.723 -14.477 3.470 1.00 62.03 88 SER A CA 1
ATOM 700 C C . SER A 1 88 ? -16.690 -13.486 2.299 1.00 62.03 88 SER A C 1
ATOM 702 O O . SER A 1 88 ? -17.293 -13.731 1.258 1.00 62.03 88 SER A O 1
ATOM 704 N N . LEU A 1 89 ? -16.077 -12.320 2.511 1.00 64.38 89 LEU A N 1
ATOM 705 C CA . LEU A 1 89 ? -16.093 -11.195 1.577 1.00 64.38 89 LEU A CA 1
ATOM 706 C C . LEU A 1 89 ? -14.964 -11.312 0.552 1.00 64.38 89 LEU A C 1
ATOM 708 O O . LEU A 1 89 ? -13.809 -11.564 0.902 1.00 64.38 89 LEU A O 1
ATOM 712 N N . SER A 1 90 ? -15.281 -11.032 -0.710 1.00 66.19 90 SER A N 1
ATOM 713 C CA . SER A 1 90 ? -14.266 -10.751 -1.726 1.00 66.19 90 SER A CA 1
ATOM 714 C C . SER A 1 90 ? -13.534 -9.434 -1.438 1.00 66.19 90 SER A C 1
ATOM 716 O O . SER A 1 90 ? -13.997 -8.592 -0.672 1.00 66.19 90 SER A O 1
ATOM 718 N N . ASP A 1 91 ? -12.395 -9.219 -2.093 1.00 66.75 91 ASP A N 1
ATOM 719 C CA . ASP A 1 91 ? -11.601 -7.993 -1.966 1.00 66.75 91 ASP A CA 1
ATOM 720 C C . ASP A 1 91 ? -12.403 -6.683 -2.160 1.00 66.75 91 ASP A C 1
ATOM 722 O O . ASP A 1 91 ? -12.331 -5.822 -1.280 1.00 66.75 91 ASP A O 1
ATOM 726 N N . PRO A 1 92 ? -13.203 -6.510 -3.235 1.00 68.81 92 PRO A N 1
ATOM 727 C CA . PRO A 1 92 ? -14.032 -5.312 -3.404 1.00 68.81 92 PRO A CA 1
ATOM 728 C C . PRO A 1 92 ? -15.113 -5.168 -2.329 1.00 68.81 92 PRO A C 1
ATOM 730 O O . PRO A 1 92 ? -15.498 -4.058 -1.965 1.00 68.81 92 PRO A O 1
ATOM 733 N N . GLU A 1 93 ? -15.629 -6.281 -1.809 1.00 71.75 93 GLU A N 1
ATOM 734 C CA . GLU A 1 93 ? -16.634 -6.252 -0.748 1.00 71.75 93 GLU A CA 1
ATOM 735 C C . GLU A 1 93 ? -16.016 -5.904 0.607 1.00 71.75 93 GLU A C 1
ATOM 737 O O . GLU A 1 93 ? -16.630 -5.157 1.365 1.00 71.75 93 GLU A O 1
ATOM 742 N N . CYS A 1 94 ? -14.795 -6.370 0.894 1.00 72.31 94 CYS A N 1
ATOM 743 C CA . CYS A 1 94 ? -14.005 -5.916 2.039 1.00 72.31 94 CYS A CA 1
ATOM 744 C C . CYS A 1 94 ? -13.741 -4.411 1.960 1.00 72.31 94 CYS A C 1
ATOM 746 O O . CYS A 1 94 ? -13.898 -3.711 2.958 1.00 72.31 94 CYS A O 1
ATOM 748 N N . GLU A 1 95 ? -13.384 -3.909 0.775 1.00 76.25 95 GLU A N 1
ATOM 749 C CA . GLU A 1 95 ? -13.166 -2.482 0.557 1.00 76.25 95 GLU A CA 1
ATOM 750 C C . GLU A 1 95 ? -14.425 -1.659 0.824 1.00 76.25 95 GLU A C 1
ATOM 752 O O . GLU A 1 95 ? -14.393 -0.715 1.615 1.00 76.25 95 GLU A O 1
ATOM 757 N N . ASN A 1 96 ? -15.547 -2.059 0.226 1.00 78.00 96 ASN A N 1
ATOM 758 C CA . ASN A 1 96 ? -16.827 -1.390 0.428 1.00 78.00 96 ASN A CA 1
ATOM 759 C C . ASN A 1 96 ? -17.294 -1.463 1.885 1.00 78.00 96 ASN A C 1
ATOM 761 O O . ASN A 1 96 ? -17.850 -0.492 2.398 1.00 78.00 96 ASN A O 1
ATOM 765 N N . ALA A 1 97 ? -17.081 -2.597 2.551 1.00 79.50 97 ALA A N 1
ATOM 766 C CA . ALA A 1 97 ? -17.409 -2.763 3.957 1.00 79.50 97 ALA A CA 1
ATOM 767 C C . ALA A 1 97 ? -16.565 -1.839 4.840 1.00 79.50 97 ALA A C 1
ATOM 769 O O . ALA A 1 97 ? -17.099 -1.152 5.705 1.00 79.50 97 ALA A O 1
ATOM 770 N N . PHE A 1 98 ? -15.256 -1.769 4.611 1.00 83.00 98 PHE A N 1
ATOM 771 C CA . PHE A 1 98 ? -14.393 -0.875 5.372 1.00 83.00 98 PHE A CA 1
ATOM 772 C C . PHE A 1 98 ? -14.779 0.597 5.166 1.00 83.00 98 PHE A C 1
ATOM 774 O O . PHE A 1 98 ? -14.971 1.319 6.147 1.00 83.00 98 PHE A O 1
ATOM 781 N N . ASP A 1 99 ? -14.962 1.022 3.914 1.00 83.25 99 ASP A N 1
ATOM 782 C CA . ASP A 1 99 ? -15.236 2.421 3.566 1.00 83.25 99 ASP A CA 1
ATOM 783 C C . ASP A 1 99 ? -16.595 2.913 4.063 1.00 83.25 99 ASP A C 1
ATOM 785 O O . ASP A 1 99 ? -16.708 4.060 4.496 1.00 83.25 99 ASP A O 1
ATOM 789 N N . ASN A 1 100 ? -17.623 2.063 4.013 1.00 85.62 100 ASN A N 1
ATOM 790 C CA . ASN A 1 100 ? -18.992 2.468 4.336 1.00 85.62 100 ASN A CA 1
ATOM 791 C C . ASN A 1 100 ? -19.428 2.068 5.748 1.00 85.62 100 ASN A C 1
ATOM 793 O O . ASN A 1 100 ? -20.348 2.674 6.292 1.00 85.62 100 ASN A O 1
ATOM 797 N N . GLU A 1 101 ? -18.809 1.045 6.341 1.00 85.31 101 GLU A N 1
ATOM 798 C CA . GLU A 1 101 ? -19.258 0.486 7.617 1.00 85.31 101 GLU A CA 1
ATOM 799 C C . GLU A 1 101 ? -18.293 0.769 8.776 1.00 85.31 101 GLU A C 1
ATOM 801 O O . GLU A 1 101 ? -18.761 0.945 9.897 1.00 85.31 101 GLU A O 1
ATOM 806 N N . ILE A 1 102 ? -16.976 0.824 8.539 1.00 83.88 102 ILE A N 1
ATOM 807 C CA . ILE A 1 102 ? -15.966 0.975 9.606 1.00 83.88 102 ILE A CA 1
ATOM 808 C C . ILE A 1 102 ? -15.432 2.403 9.681 1.00 83.88 102 ILE A C 1
ATOM 810 O O . ILE A 1 102 ? -15.500 3.042 10.734 1.00 83.88 102 ILE A O 1
ATOM 814 N N . LEU A 1 103 ? -14.925 2.922 8.561 1.00 87.19 103 LEU A N 1
ATOM 815 C CA . LEU A 1 103 ? -14.283 4.231 8.500 1.00 87.19 103 LEU A CA 1
ATOM 816 C C . LEU A 1 103 ? -15.184 5.374 9.016 1.00 87.19 103 LEU A C 1
ATOM 818 O O . LEU A 1 103 ? -14.693 6.171 9.819 1.00 87.19 103 LEU A O 1
ATOM 822 N N . PRO A 1 104 ? -16.488 5.455 8.673 1.00 88.00 104 PRO A N 1
ATOM 823 C CA . PRO A 1 104 ? -17.344 6.547 9.140 1.00 88.00 104 PRO A CA 1
ATOM 824 C C . PRO A 1 104 ? -17.563 6.538 10.656 1.00 88.00 104 PRO A C 1
ATOM 826 O O . PRO A 1 104 ? -17.632 7.601 11.271 1.00 88.00 104 PRO A O 1
ATOM 829 N N . ILE A 1 105 ? -17.639 5.350 11.270 1.00 87.38 105 ILE A N 1
ATOM 830 C CA . ILE A 1 105 ? -17.794 5.211 12.726 1.00 87.38 105 ILE A CA 1
ATOM 831 C C . ILE A 1 105 ? -16.546 5.754 13.422 1.00 87.38 105 ILE A C 1
ATOM 833 O O . ILE A 1 105 ? -16.644 6.545 14.355 1.00 87.38 105 ILE A O 1
ATOM 837 N N . ILE A 1 106 ? -15.367 5.379 12.930 1.00 87.06 106 ILE A N 1
ATOM 838 C CA . ILE A 1 106 ? -14.089 5.814 13.497 1.00 87.06 106 ILE A CA 1
ATOM 839 C C . ILE A 1 106 ? -13.886 7.324 13.313 1.00 87.06 106 ILE A C 1
ATOM 841 O O . ILE A 1 106 ? -13.429 7.993 14.236 1.00 87.06 106 ILE A O 1
ATOM 845 N N . GLU A 1 107 ? -14.282 7.890 12.171 1.00 87.56 107 GLU A N 1
ATOM 846 C CA . GLU A 1 107 ? -14.251 9.344 11.960 1.00 87.56 107 GLU A CA 1
ATOM 847 C C . GLU A 1 107 ? -15.228 10.121 12.853 1.00 87.56 107 GLU A C 1
ATOM 849 O O . GLU A 1 107 ? -14.966 11.279 13.187 1.00 87.56 107 GLU A O 1
ATOM 854 N N . ALA A 1 108 ? -16.364 9.523 13.219 1.00 85.75 108 ALA A N 1
ATOM 855 C CA . ALA A 1 108 ? -17.283 10.119 14.181 1.00 85.75 108 ALA A CA 1
ATOM 856 C C . ALA A 1 108 ? -16.684 10.086 15.594 1.00 85.75 108 ALA A C 1
ATOM 858 O O . ALA A 1 108 ? -16.648 11.116 16.268 1.00 85.75 108 ALA A O 1
ATOM 859 N N . LEU A 1 109 ? -16.138 8.934 16.001 1.00 84.56 109 LEU A N 1
ATOM 860 C CA . LEU A 1 109 ? -15.491 8.756 17.302 1.00 84.56 109 LEU A CA 1
ATOM 861 C C . LEU A 1 109 ? -14.271 9.663 17.479 1.00 84.56 109 LEU A C 1
ATOM 863 O O . LEU A 1 109 ? -14.051 10.169 18.571 1.00 84.56 109 LEU A O 1
ATOM 867 N N . SER A 1 110 ? -13.513 9.954 16.417 1.00 83.38 110 SER A N 1
ATOM 868 C CA . SER A 1 110 ? -12.338 10.835 16.510 1.00 83.38 110 SER A CA 1
ATOM 869 C C . SER A 1 110 ? -12.672 12.286 16.883 1.00 83.38 110 SER A C 1
ATOM 871 O O . SER A 1 110 ? -11.764 13.089 17.086 1.00 83.38 110 SER A O 1
ATOM 873 N N . ARG A 1 111 ? -13.957 12.659 16.887 1.00 84.81 111 ARG A N 1
ATOM 874 C CA . ARG A 1 111 ? -14.452 13.988 17.284 1.00 84.81 111 ARG A CA 1
ATOM 875 C C . ARG A 1 111 ? -15.043 13.986 18.692 1.00 84.81 111 ARG A C 1
ATOM 877 O O . ARG A 1 111 ? -15.353 15.055 19.214 1.00 84.81 111 ARG A O 1
ATOM 884 N N . ASP A 1 112 ? -15.219 12.809 19.282 1.00 85.19 112 ASP A N 1
ATOM 885 C CA . ASP A 1 112 ? -15.735 12.648 20.630 1.00 85.19 112 ASP A CA 1
ATOM 886 C C . ASP A 1 112 ? -14.609 12.870 21.647 1.00 85.19 112 ASP A C 1
ATOM 888 O O . ASP A 1 112 ? -13.544 12.256 21.572 1.00 85.19 112 ASP A O 1
ATOM 892 N N . ARG A 1 113 ? -14.855 13.742 22.630 1.00 83.62 113 ARG A N 1
ATOM 893 C CA . ARG A 1 113 ? -13.909 13.995 23.725 1.00 83.62 113 ARG A CA 1
ATOM 894 C C . ARG A 1 113 ? -13.685 12.750 24.577 1.00 83.62 113 ARG A C 1
ATOM 896 O O . ARG A 1 113 ? -12.581 12.561 25.076 1.00 83.62 113 ARG A O 1
ATOM 903 N N . ALA A 1 114 ? -14.694 11.891 24.717 1.00 81.75 114 ALA A N 1
ATOM 904 C CA . ALA A 1 114 ? -14.563 10.644 25.462 1.00 81.75 114 ALA A CA 1
ATOM 905 C C . ALA A 1 114 ? -13.522 9.708 24.823 1.00 81.75 114 ALA A C 1
ATOM 907 O O . ALA A 1 114 ? -12.811 8.998 25.529 1.00 81.75 114 ALA A O 1
ATOM 908 N N . ALA A 1 115 ? -13.372 9.753 23.495 1.00 82.06 115 ALA A N 1
ATOM 909 C CA . ALA A 1 115 ? -12.436 8.910 22.756 1.00 82.06 115 ALA A CA 1
ATOM 910 C C . ALA A 1 115 ? -11.013 9.501 22.652 1.00 82.06 115 ALA A C 1
ATOM 912 O O . ALA A 1 115 ? -10.120 8.854 22.103 1.00 82.06 115 ALA A O 1
ATOM 913 N N . GLU A 1 116 ? -10.766 10.712 23.169 1.00 85.25 116 GLU A N 1
ATOM 914 C CA . GLU A 1 116 ? -9.516 11.455 22.950 1.00 85.25 116 GLU A CA 1
ATOM 915 C C . GLU A 1 116 ? -8.266 10.656 23.355 1.00 85.25 116 GLU A C 1
ATOM 917 O O . GLU A 1 116 ? -7.267 10.651 22.634 1.00 85.25 116 GLU A O 1
ATOM 922 N N . LYS A 1 117 ? -8.326 9.940 24.483 1.00 85.12 117 LYS A N 1
ATOM 923 C CA . LYS A 1 117 ? -7.213 9.130 25.005 1.00 85.12 117 LYS A CA 1
ATOM 924 C C . LYS A 1 117 ? -6.821 7.995 24.048 1.00 85.12 117 LYS A C 1
ATOM 926 O O . LYS A 1 117 ? -5.640 7.831 23.743 1.00 85.12 117 LYS A O 1
ATOM 931 N N . ILE A 1 118 ? -7.809 7.283 23.503 1.00 84.62 118 ILE A N 1
ATOM 932 C CA . ILE A 1 118 ? -7.618 6.204 22.519 1.00 84.62 118 ILE A CA 1
ATOM 933 C C . ILE A 1 118 ? -6.982 6.760 21.250 1.00 84.62 118 ILE A C 1
ATOM 935 O O . ILE A 1 118 ? -5.996 6.215 20.753 1.00 84.62 118 ILE A O 1
ATOM 939 N N . PHE A 1 119 ? -7.526 7.861 20.729 1.00 88.00 119 PHE A N 1
ATOM 940 C CA . PHE A 1 119 ? -7.013 8.453 19.500 1.00 88.00 119 PHE A CA 1
ATOM 941 C C . PHE A 1 119 ? -5.605 9.019 19.685 1.00 88.00 119 PHE A C 1
ATOM 943 O O . PHE A 1 119 ? -4.797 8.854 18.780 1.00 88.00 119 PHE A O 1
ATOM 950 N N . LYS A 1 120 ? -5.250 9.574 20.851 1.00 88.94 120 LYS A N 1
ATOM 951 C CA . LYS A 1 120 ? -3.857 9.955 21.148 1.00 88.94 120 LYS A CA 1
ATOM 952 C C . LYS A 1 120 ? -2.904 8.763 21.069 1.00 88.94 120 LYS A C 1
ATOM 954 O O . LYS A 1 120 ? -1.905 8.848 20.366 1.00 88.94 120 LYS A O 1
ATOM 959 N N . LYS A 1 121 ? -3.252 7.633 21.691 1.00 87.75 121 LYS A N 1
ATOM 960 C CA . LYS A 1 121 ? -2.451 6.398 21.632 1.00 87.75 121 LYS A CA 1
ATOM 961 C C . LYS A 1 121 ? -2.295 5.871 20.199 1.00 87.75 121 LYS A C 1
ATOM 963 O O . LYS A 1 121 ? -1.213 5.438 19.799 1.00 87.75 121 LYS A O 1
ATOM 968 N N . VAL A 1 122 ? -3.372 5.908 19.412 1.00 90.62 122 VAL A N 1
ATOM 969 C CA . VAL A 1 122 ? -3.350 5.517 17.993 1.00 90.62 122 VAL A CA 1
ATOM 970 C C . VAL A 1 122 ? -2.448 6.453 17.184 1.00 90.62 122 VAL A C 1
ATOM 972 O O . VAL A 1 122 ? -1.628 5.982 16.402 1.00 90.62 122 VAL A O 1
ATOM 975 N N . GLU A 1 123 ? -2.554 7.765 17.388 1.00 91.94 123 GLU A N 1
ATOM 976 C CA . GLU A 1 123 ? -1.718 8.763 16.711 1.00 91.94 123 GLU A CA 1
ATOM 977 C C . GLU A 1 123 ? -0.239 8.604 17.060 1.00 91.94 123 GLU A C 1
ATOM 979 O O . GLU A 1 123 ? 0.600 8.627 16.163 1.00 91.94 123 GLU A O 1
ATOM 984 N N . GLU A 1 124 ? 0.085 8.394 18.337 1.00 91.81 124 GLU A N 1
ATOM 985 C CA . GLU A 1 124 ? 1.445 8.093 18.797 1.00 91.81 124 GLU A CA 1
ATOM 986 C C . GLU A 1 124 ? 1.979 6.835 18.114 1.00 91.81 124 GLU A C 1
ATOM 988 O O . GLU A 1 124 ? 3.045 6.874 17.508 1.00 91.81 124 GLU A O 1
ATOM 993 N N . THR A 1 125 ? 1.184 5.762 18.075 1.00 91.94 125 THR A N 1
ATOM 994 C CA . THR A 1 125 ? 1.563 4.519 17.388 1.00 91.94 125 THR A CA 1
ATOM 995 C C . THR A 1 125 ? 1.856 4.754 15.906 1.00 91.94 125 THR A C 1
ATOM 997 O O . THR A 1 125 ? 2.867 4.276 15.390 1.00 91.94 125 THR A O 1
ATOM 1000 N N . ILE A 1 126 ? 0.994 5.487 15.196 1.00 94.50 126 ILE A N 1
ATOM 1001 C CA . ILE A 1 126 ? 1.190 5.791 13.771 1.00 94.50 126 ILE A CA 1
ATOM 1002 C C . ILE A 1 126 ? 2.435 6.665 13.587 1.00 94.50 126 ILE A C 1
ATOM 1004 O O . ILE A 1 126 ? 3.228 6.428 12.675 1.00 94.50 126 ILE A O 1
ATOM 1008 N N . LYS A 1 127 ? 2.627 7.667 14.446 1.00 94.50 127 LYS A N 1
ATOM 1009 C CA . LYS A 1 127 ? 3.762 8.590 14.392 1.00 94.50 127 LYS A CA 1
ATOM 1010 C C . LYS A 1 127 ? 5.085 7.887 14.672 1.00 94.50 127 LYS A C 1
ATOM 1012 O O . LYS A 1 127 ? 6.042 8.138 13.944 1.00 94.50 127 LYS A O 1
ATOM 1017 N N . ASP A 1 128 ? 5.135 6.981 15.640 1.00 93.31 128 ASP A N 1
ATOM 1018 C CA . ASP A 1 128 ? 6.311 6.157 15.931 1.00 93.31 128 ASP A CA 1
ATOM 1019 C C . ASP A 1 128 ? 6.617 5.225 14.758 1.00 93.31 128 ASP A C 1
ATOM 1021 O O . ASP A 1 128 ? 7.762 5.096 14.315 1.00 93.31 128 ASP A O 1
ATOM 1025 N N . ASN A 1 129 ? 5.569 4.629 14.181 1.00 94.19 129 ASN A N 1
ATOM 1026 C CA . ASN A 1 129 ? 5.718 3.734 13.047 1.00 94.19 129 ASN A CA 1
ATOM 1027 C C . ASN A 1 129 ? 6.023 4.442 11.735 1.00 94.19 129 ASN A C 1
ATOM 1029 O O . ASN A 1 129 ? 6.588 3.772 10.891 1.00 94.19 129 ASN A O 1
ATOM 1033 N N . LEU A 1 130 ? 5.704 5.721 11.520 1.00 93.31 130 LEU A N 1
ATOM 1034 C CA . LEU A 1 130 ? 6.045 6.467 10.293 1.00 93.31 130 LEU A CA 1
ATOM 1035 C C . LEU A 1 130 ? 7.279 7.365 10.454 1.00 93.31 130 LEU A C 1
ATOM 1037 O O . LEU A 1 130 ? 7.971 7.656 9.478 1.00 93.31 130 LEU A O 1
ATOM 1041 N N . GLY A 1 131 ? 7.571 7.796 11.675 1.00 93.25 131 GLY A N 1
ATOM 1042 C CA . GLY A 1 131 ? 8.466 8.906 11.964 1.00 93.25 131 GLY A CA 1
ATOM 1043 C C . GLY A 1 131 ? 7.785 10.275 11.771 1.00 93.25 131 GLY A C 1
ATOM 1044 O O . GLY A 1 131 ? 6.866 10.426 10.959 1.00 93.25 131 GLY A O 1
ATOM 1045 N N . PRO A 1 132 ? 8.258 11.320 12.478 1.00 91.00 132 PRO A N 1
ATOM 1046 C CA . PRO A 1 132 ? 7.590 12.622 12.542 1.00 91.00 132 PRO A CA 1
ATOM 1047 C C . PRO A 1 132 ? 7.500 13.331 11.185 1.00 91.00 132 PRO A C 1
ATOM 1049 O O . PRO A 1 132 ? 6.495 13.971 10.891 1.00 91.00 132 PRO A O 1
ATOM 1052 N N . PHE A 1 133 ? 8.524 13.199 10.338 1.00 90.62 133 PHE A N 1
ATOM 1053 C CA . PHE A 1 133 ? 8.539 13.820 9.012 1.00 90.62 133 PHE A CA 1
ATOM 1054 C C . PHE A 1 133 ? 7.425 13.275 8.107 1.00 90.62 133 PHE A C 1
ATOM 1056 O O . PHE A 1 133 ? 6.650 14.044 7.542 1.00 90.62 133 PHE A O 1
ATOM 1063 N N . VAL A 1 134 ? 7.327 11.947 7.993 1.00 91.12 134 VAL A N 1
ATOM 1064 C CA . VAL A 1 134 ? 6.351 11.275 7.120 1.00 91.12 134 VAL A CA 1
ATOM 1065 C C . VAL A 1 134 ? 4.936 11.434 7.669 1.00 91.12 134 VAL A C 1
ATOM 1067 O O . VAL A 1 134 ? 4.001 11.676 6.909 1.00 91.12 134 VAL A O 1
ATOM 1070 N N . PHE A 1 135 ? 4.782 11.372 8.992 1.00 92.75 135 PHE A N 1
ATOM 1071 C CA . PHE A 1 135 ? 3.511 11.651 9.649 1.00 92.75 135 PHE A CA 1
ATOM 1072 C C . PHE A 1 135 ? 2.988 13.053 9.295 1.00 92.75 135 PHE A C 1
ATOM 1074 O O . PHE A 1 135 ? 1.881 13.190 8.774 1.00 92.75 135 PHE A O 1
ATOM 1081 N N . ASN A 1 136 ? 3.816 14.088 9.485 1.00 89.62 136 ASN A N 1
ATOM 1082 C CA . ASN A 1 136 ? 3.453 15.470 9.160 1.00 89.62 136 ASN A CA 1
ATOM 1083 C C . ASN A 1 136 ? 3.176 15.653 7.663 1.00 89.62 136 ASN A C 1
ATOM 1085 O O . ASN A 1 136 ? 2.291 16.419 7.278 1.00 89.62 136 ASN A O 1
ATOM 1089 N N . HIS A 1 137 ? 3.919 14.947 6.809 1.00 88.50 137 HIS A N 1
ATOM 1090 C CA . HIS A 1 137 ? 3.678 14.961 5.375 1.00 88.50 137 HIS A CA 1
ATOM 1091 C C . HIS A 1 137 ? 2.249 14.511 5.032 1.00 88.50 137 HIS A C 1
ATOM 1093 O O . HIS A 1 137 ? 1.540 15.241 4.338 1.00 88.50 137 HIS A O 1
ATOM 1099 N N . TYR A 1 138 ? 1.806 13.371 5.569 1.00 89.62 138 TYR A N 1
ATOM 1100 C CA . TYR A 1 138 ? 0.455 12.856 5.332 1.00 89.62 138 TYR A CA 1
ATOM 1101 C C . TYR A 1 138 ? -0.647 13.626 6.072 1.00 89.62 138 TYR A C 1
ATOM 1103 O O . TYR A 1 138 ? -1.825 13.487 5.740 1.00 89.62 138 TYR A O 1
ATOM 1111 N N . GLN A 1 139 ? -0.286 14.462 7.046 1.00 86.56 139 GLN A N 1
ATOM 1112 C CA . GLN A 1 139 ? -1.219 15.338 7.752 1.00 86.56 139 GLN A CA 1
ATOM 1113 C C . GLN A 1 139 ? -1.551 16.622 6.972 1.00 86.56 139 GLN A C 1
ATOM 1115 O O . GLN A 1 139 ? -2.697 17.062 6.996 1.00 86.56 139 GLN A O 1
ATOM 1120 N N . ASN A 1 140 ? -0.568 17.222 6.291 1.00 75.56 140 ASN A N 1
ATOM 1121 C CA . ASN A 1 140 ? -0.657 18.601 5.782 1.00 75.56 140 ASN A CA 1
ATOM 1122 C C . ASN A 1 140 ? -1.195 18.758 4.351 1.00 75.56 140 ASN A C 1
ATOM 1124 O O . ASN A 1 140 ? -1.403 19.882 3.896 1.00 75.56 140 ASN A O 1
ATOM 1128 N N . ARG A 1 141 ? -1.394 17.674 3.604 1.00 64.88 141 ARG A N 1
ATOM 1129 C CA . ARG A 1 141 ? -1.989 17.735 2.257 1.00 64.88 141 ARG A CA 1
ATOM 1130 C C . ARG A 1 141 ? -3.494 17.435 2.326 1.00 64.88 141 ARG A C 1
ATOM 1132 O O . ARG A 1 141 ? -3.976 16.969 3.356 1.00 64.88 141 ARG A O 1
ATOM 1139 N N . GLU A 1 142 ? -4.243 17.566 1.221 1.00 54.53 142 GLU A N 1
ATOM 1140 C CA . GLU A 1 142 ? -5.625 17.022 1.048 1.00 54.53 142 GLU A CA 1
ATOM 1141 C C . GLU A 1 142 ? -5.731 15.480 1.291 1.00 54.53 142 GLU A C 1
ATOM 1143 O O . GLU A 1 142 ? -6.739 14.822 1.026 1.00 54.53 142 GLU A O 1
ATOM 1148 N N . GLU A 1 143 ? -4.656 14.895 1.816 1.00 57.34 143 GLU A N 1
ATOM 1149 C CA . GLU A 1 143 ? -4.243 13.511 1.955 1.00 57.34 143 GLU A CA 1
ATOM 1150 C C . GLU A 1 143 ? -4.432 12.974 3.378 1.00 57.34 143 GLU A C 1
ATOM 1152 O O . GLU A 1 143 ? -4.063 11.830 3.644 1.00 57.34 143 GLU A O 1
ATOM 1157 N N . GLY A 1 144 ? -5.125 13.710 4.261 1.00 61.78 144 GLY A N 1
ATOM 1158 C CA . GLY A 1 144 ? -5.565 13.197 5.567 1.00 61.78 144 GLY A CA 1
ATOM 1159 C C . GLY A 1 144 ? -6.331 11.863 5.478 1.00 61.78 144 GLY A C 1
ATOM 1160 O O . GLY A 1 144 ? -6.501 11.179 6.483 1.00 61.78 144 GLY A O 1
ATOM 1161 N N . LYS A 1 145 ? -6.739 11.454 4.266 1.00 84.00 145 LYS A N 1
ATOM 1162 C CA . LYS A 1 145 ? -7.223 10.114 3.909 1.00 84.00 145 LYS A CA 1
ATOM 1163 C C . LYS A 1 145 ? -6.275 8.986 4.336 1.00 84.00 145 LYS A C 1
ATOM 1165 O O . LYS A 1 145 ? -6.773 7.995 4.850 1.00 84.00 145 LYS A O 1
ATOM 1170 N N . ILE A 1 146 ? -4.953 9.116 4.177 1.00 90.06 146 ILE A N 1
ATOM 1171 C CA . ILE A 1 146 ? -4.009 8.052 4.580 1.00 90.06 146 ILE A CA 1
ATOM 1172 C C . ILE A 1 146 ? -4.048 7.877 6.097 1.00 90.06 146 ILE A C 1
ATOM 1174 O O . ILE A 1 146 ? -4.293 6.774 6.575 1.00 90.06 146 ILE A O 1
ATOM 1178 N N . LEU A 1 147 ? -3.884 8.966 6.857 1.00 91.88 147 LEU A N 1
ATOM 1179 C CA . LEU A 1 147 ? -3.923 8.903 8.321 1.00 91.88 147 LEU A CA 1
ATOM 1180 C C . LEU A 1 147 ? -5.297 8.449 8.836 1.00 91.88 147 LEU A C 1
ATOM 1182 O O . LEU A 1 147 ? -5.364 7.701 9.800 1.00 91.88 147 LEU A O 1
ATOM 1186 N N . LYS A 1 148 ? -6.402 8.837 8.187 1.00 91.19 148 LYS A N 1
ATOM 1187 C CA . LYS A 1 148 ? -7.751 8.326 8.500 1.00 91.19 148 LYS A CA 1
ATOM 1188 C C . LYS A 1 148 ? -7.845 6.806 8.332 1.00 91.19 148 LYS A C 1
ATOM 1190 O O . LYS A 1 148 ? -8.326 6.130 9.238 1.00 91.19 148 LYS A O 1
ATOM 1195 N N . ILE A 1 149 ? -7.343 6.274 7.215 1.00 91.69 149 ILE A N 1
ATOM 1196 C CA . ILE A 1 149 ? -7.311 4.827 6.961 1.00 91.69 149 ILE A CA 1
ATOM 1197 C C . ILE A 1 149 ? -6.415 4.121 7.989 1.00 91.69 149 ILE A C 1
ATOM 1199 O O . ILE A 1 149 ? -6.822 3.101 8.535 1.00 91.69 149 ILE A O 1
ATOM 1203 N N . LEU A 1 150 ? -5.234 4.671 8.297 1.00 92.62 150 LEU A N 1
ATOM 1204 C CA . LEU A 1 150 ? -4.317 4.095 9.286 1.00 92.62 150 LEU A CA 1
ATOM 1205 C C . LEU A 1 150 ? -4.905 4.096 10.696 1.00 92.62 150 LEU A C 1
ATOM 1207 O O . LEU A 1 150 ? -4.825 3.075 11.363 1.00 92.62 150 LEU A O 1
ATOM 1211 N N . ARG A 1 151 ? -5.561 5.179 11.134 1.00 91.38 151 ARG A N 1
ATOM 1212 C CA . ARG A 1 151 ? -6.275 5.214 12.424 1.00 91.38 151 ARG A CA 1
ATOM 1213 C C . ARG A 1 151 ? -7.307 4.098 12.506 1.00 91.38 151 ARG A C 1
ATOM 1215 O O . ARG A 1 151 ? -7.367 3.384 13.501 1.00 91.38 151 ARG A O 1
ATOM 1222 N N . ALA A 1 152 ? -8.084 3.922 11.440 1.00 89.44 152 ALA A N 1
ATOM 1223 C CA . ALA A 1 152 ? -9.063 2.852 11.366 1.00 89.44 152 ALA A CA 1
ATOM 1224 C C . ALA A 1 152 ? -8.420 1.453 11.357 1.00 89.44 152 ALA A C 1
ATOM 1226 O O . ALA A 1 152 ? -8.931 0.542 12.010 1.00 89.44 152 ALA A O 1
ATOM 1227 N N . GLY A 1 153 ? -7.281 1.299 10.681 1.00 89.06 153 GLY A N 1
ATOM 1228 C CA . GLY A 1 153 ? -6.470 0.083 10.690 1.00 89.06 153 GLY A CA 1
ATOM 1229 C C . GLY A 1 153 ? -5.913 -0.260 12.066 1.00 89.06 153 GLY A C 1
ATOM 1230 O O . GLY A 1 153 ? -6.092 -1.382 12.519 1.00 89.06 153 GLY A O 1
ATOM 1231 N N . GLU A 1 154 ? -5.308 0.702 12.761 1.00 90.00 154 GLU A N 1
ATOM 1232 C CA . GLU A 1 154 ? -4.772 0.520 14.115 1.00 90.00 154 GLU A CA 1
ATOM 1233 C C . GLU A 1 154 ? -5.874 0.195 15.122 1.00 90.00 154 GLU A C 1
ATOM 1235 O O . GLU A 1 154 ? -5.731 -0.746 15.890 1.00 90.00 154 GLU A O 1
ATOM 1240 N N . ILE A 1 155 ? -7.013 0.895 15.083 1.00 85.12 155 ILE A N 1
ATOM 1241 C CA . ILE A 1 155 ? -8.161 0.570 15.944 1.00 85.12 155 ILE A CA 1
ATOM 1242 C C . ILE A 1 155 ? -8.659 -0.854 15.663 1.00 85.12 155 ILE A C 1
ATOM 1244 O O . ILE A 1 155 ? -8.883 -1.622 16.593 1.00 85.12 155 ILE A O 1
ATOM 1248 N N . THR A 1 156 ? -8.778 -1.239 14.389 1.00 80.81 156 THR A N 1
ATOM 1249 C CA . THR A 1 156 ? -9.171 -2.604 13.993 1.00 80.81 156 THR A CA 1
ATOM 1250 C C . THR A 1 156 ? -8.151 -3.648 14.457 1.00 80.81 156 THR A C 1
ATOM 1252 O O . THR A 1 156 ? -8.527 -4.734 14.893 1.00 80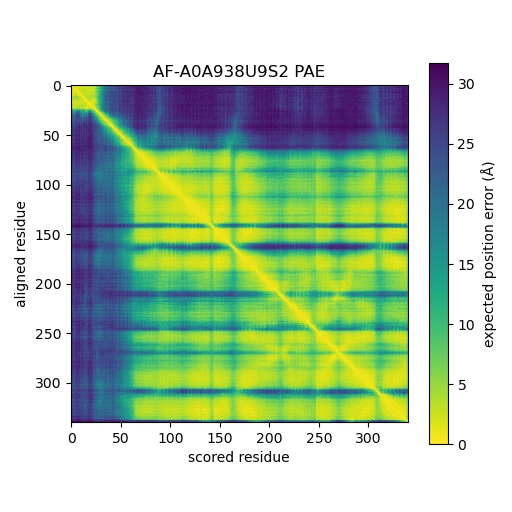.81 156 THR A O 1
ATOM 1255 N N . PHE A 1 157 ? -6.861 -3.322 14.378 1.00 80.31 157 PHE A N 1
ATOM 1256 C CA . PHE A 1 157 ? -5.767 -4.176 14.826 1.00 80.31 157 PHE A CA 1
ATOM 1257 C C . PHE A 1 157 ? -5.783 -4.356 16.350 1.00 80.31 157 PHE A C 1
ATOM 1259 O O . PHE A 1 157 ? -5.651 -5.475 16.831 1.00 80.31 157 PHE A O 1
ATOM 1266 N N . PHE A 1 158 ? -6.011 -3.280 17.103 1.00 76.69 158 PHE A N 1
ATOM 1267 C CA . PHE A 1 158 ? -6.074 -3.303 18.561 1.00 76.69 158 PHE A CA 1
ATOM 1268 C C . PHE A 1 158 ? -7.311 -4.002 19.120 1.00 76.69 158 PHE A C 1
ATOM 1270 O O . PHE A 1 158 ? -7.225 -4.640 20.165 1.00 76.69 158 PHE A O 1
ATOM 1277 N N . LEU A 1 159 ? -8.460 -3.860 18.457 1.00 70.81 159 LEU A N 1
ATOM 1278 C CA . LEU A 1 159 ? -9.732 -4.350 18.982 1.00 70.81 159 LEU A CA 1
ATOM 1279 C C . LEU A 1 159 ? -9.879 -5.866 18.948 1.00 70.81 159 LEU A C 1
ATOM 1281 O O . LEU A 1 159 ? -10.743 -6.390 19.633 1.00 70.81 159 LEU A O 1
ATOM 1285 N N . ILE A 1 160 ? -9.095 -6.585 18.151 1.00 62.47 160 ILE A N 1
ATOM 1286 C CA . ILE A 1 160 ? -9.240 -8.035 18.021 1.00 62.47 160 ILE A CA 1
ATOM 1287 C C . ILE A 1 160 ? -7.853 -8.660 18.176 1.00 62.47 160 ILE A C 1
ATOM 1289 O O . ILE A 1 160 ? -6.990 -8.437 17.331 1.00 62.47 160 ILE A O 1
ATOM 1293 N N . LYS A 1 161 ? -7.660 -9.511 19.183 1.00 55.72 161 LYS A N 1
ATOM 1294 C CA . LYS A 1 161 ? -6.611 -10.546 19.193 1.00 55.72 161 LYS A CA 1
ATOM 1295 C C . LYS A 1 161 ? -7.267 -11.873 18.808 1.00 55.72 161 LYS A C 1
ATOM 1297 O O . LYS A 1 161 ? -8.415 -12.124 19.166 1.00 55.72 161 LYS A O 1
ATOM 1302 N N . GLY A 1 162 ? -6.602 -12.660 17.981 1.00 48.91 162 GLY A N 1
ATOM 1303 C CA . GLY A 1 162 ? -7.079 -13.946 17.500 1.00 48.91 162 GLY A CA 1
ATOM 1304 C C . GLY A 1 162 ? -6.844 -15.025 18.547 1.00 48.91 162 GLY A C 1
ATOM 1305 O O . GLY A 1 162 ? -5.716 -15.458 18.720 1.00 48.91 162 GLY A O 1
ATOM 1306 N N . ASN A 1 163 ? -7.916 -15.488 19.192 1.00 44.16 163 ASN A N 1
ATOM 1307 C CA . ASN A 1 163 ? -7.924 -16.740 19.958 1.00 44.16 163 ASN A CA 1
ATOM 1308 C C . ASN A 1 163 ? -9.005 -17.726 19.454 1.00 44.16 163 ASN A C 1
ATOM 1310 O O . ASN A 1 163 ? -8.850 -18.932 19.639 1.00 44.16 163 ASN A O 1
ATOM 1314 N N . ALA A 1 164 ? -10.033 -17.257 18.735 1.00 45.03 164 ALA A N 1
ATOM 1315 C CA . ALA A 1 164 ? -11.063 -18.111 18.145 1.00 45.03 164 ALA A CA 1
ATOM 1316 C C . ALA A 1 164 ? -10.621 -18.777 16.845 1.00 45.03 164 ALA A C 1
ATOM 1318 O O . ALA A 1 164 ? -10.241 -18.130 15.863 1.00 45.03 164 ALA A O 1
ATOM 1319 N N . GLN A 1 165 ? -10.803 -20.093 16.799 1.00 44.34 165 GLN A N 1
ATOM 1320 C CA . GLN A 1 165 ? -10.808 -20.844 15.551 1.00 44.34 165 GLN A CA 1
ATOM 1321 C C . GLN A 1 165 ? -11.979 -20.326 14.695 1.00 44.34 165 GLN A C 1
ATOM 1323 O O . GLN A 1 165 ? -13.109 -20.275 15.179 1.00 44.34 165 GLN A O 1
ATOM 1328 N N . ASN A 1 166 ? -11.710 -19.974 13.426 1.00 50.47 166 ASN A N 1
ATOM 1329 C CA . ASN A 1 166 ? -12.676 -19.609 12.363 1.00 50.47 166 ASN A CA 1
ATOM 1330 C C . ASN A 1 166 ? -12.964 -18.109 12.084 1.00 50.47 166 ASN A C 1
ATOM 1332 O O . ASN A 1 166 ? -14.032 -17.795 11.556 1.00 50.47 166 ASN A O 1
ATOM 1336 N N . ILE A 1 167 ? -12.042 -17.179 12.363 1.00 56.53 167 ILE A N 1
ATOM 1337 C CA . ILE A 1 167 ? -12.178 -15.757 11.967 1.00 56.53 167 ILE A CA 1
ATOM 1338 C C . ILE A 1 167 ? -11.274 -15.445 10.766 1.00 56.53 167 ILE A C 1
ATOM 1340 O O . ILE A 1 167 ? -10.072 -15.676 10.835 1.00 56.53 167 ILE A O 1
ATOM 1344 N N . ASP A 1 168 ? -11.817 -14.856 9.693 1.00 62.34 168 ASP A N 1
ATOM 1345 C CA . ASP A 1 168 ? -11.012 -14.343 8.572 1.00 62.34 168 ASP A CA 1
ATOM 1346 C C . ASP A 1 168 ? -10.295 -13.034 8.953 1.00 62.34 168 ASP A C 1
ATOM 1348 O O . ASP A 1 168 ? -10.816 -11.934 8.768 1.00 62.34 168 ASP A O 1
ATOM 1352 N N . LEU A 1 169 ? -9.067 -13.122 9.466 1.00 68.25 169 LEU A N 1
ATOM 1353 C CA . LEU A 1 169 ? -8.309 -11.943 9.896 1.00 68.25 169 LEU A CA 1
ATOM 1354 C C . LEU A 1 169 ? -7.876 -11.014 8.743 1.00 68.25 169 LEU A C 1
ATOM 1356 O O . LEU A 1 169 ? -7.344 -9.932 9.012 1.00 68.25 169 LEU A O 1
ATOM 1360 N N . SER A 1 170 ? -8.147 -11.351 7.475 1.00 66.12 170 SER A N 1
ATOM 1361 C CA . SER A 1 170 ? -7.778 -10.517 6.322 1.00 66.12 170 SER A CA 1
ATOM 1362 C C . SER A 1 170 ? -8.413 -9.124 6.339 1.00 66.12 170 SER A C 1
ATOM 1364 O O . SER A 1 170 ? -7.796 -8.164 5.865 1.00 66.12 170 SER A O 1
ATOM 1366 N N . VAL A 1 171 ? -9.573 -8.957 6.989 1.00 68.69 171 VAL A N 1
ATOM 1367 C CA . VAL A 1 171 ? -10.203 -7.637 7.193 1.00 68.69 171 VAL A CA 1
ATOM 1368 C C . VAL A 1 171 ? -9.290 -6.692 7.990 1.00 68.69 171 VAL A C 1
ATOM 1370 O O . VAL A 1 171 ? -9.351 -5.482 7.790 1.00 68.69 171 VAL A O 1
ATOM 1373 N N . LYS A 1 172 ? -8.383 -7.213 8.833 1.00 76.12 172 LYS A N 1
ATOM 1374 C CA . LYS A 1 172 ? -7.378 -6.403 9.548 1.00 76.12 172 LYS A CA 1
ATOM 1375 C C . LYS A 1 172 ? -6.219 -5.958 8.666 1.00 76.12 172 LYS A C 1
ATOM 1377 O O . LYS A 1 172 ? -5.600 -4.938 8.948 1.00 76.12 172 LYS A O 1
ATOM 1382 N N . MET A 1 173 ? -5.891 -6.723 7.627 1.00 78.12 173 MET A N 1
ATOM 1383 C CA . MET A 1 173 ? -4.794 -6.397 6.708 1.00 78.12 173 MET A CA 1
ATOM 1384 C C . MET A 1 173 ? -5.195 -5.296 5.729 1.00 78.12 173 MET A C 1
ATOM 1386 O O . MET A 1 173 ? -4.375 -4.457 5.348 1.00 78.12 173 MET A O 1
ATOM 1390 N N . PHE A 1 174 ? -6.475 -5.288 5.351 1.00 79.69 174 PHE A N 1
ATOM 1391 C CA . PHE A 1 174 ? -7.021 -4.418 4.319 1.00 79.69 174 PHE A CA 1
ATOM 1392 C C . PHE A 1 174 ? -6.722 -2.916 4.514 1.00 79.69 174 PHE A C 1
ATOM 1394 O O . PHE A 1 174 ? -6.272 -2.288 3.553 1.00 79.69 174 PHE A O 1
ATOM 1401 N N . PRO A 1 175 ? -6.886 -2.309 5.708 1.00 86.38 175 PRO A N 1
ATOM 1402 C CA . PRO A 1 175 ? -6.643 -0.878 5.892 1.00 86.38 175 PRO A CA 1
ATOM 1403 C C . PRO A 1 175 ? -5.189 -0.487 5.606 1.00 86.38 175 PRO A C 1
ATOM 1405 O O . PRO A 1 175 ? -4.933 0.536 4.977 1.00 86.38 175 PRO A O 1
ATOM 1408 N N . PHE A 1 176 ? -4.228 -1.320 6.008 1.00 89.19 176 PHE A N 1
ATOM 1409 C CA . PHE A 1 176 ? -2.804 -1.072 5.774 1.00 89.19 176 PHE A CA 1
ATOM 1410 C C . PHE A 1 176 ? -2.474 -1.120 4.280 1.00 89.19 176 PHE A C 1
ATOM 1412 O O . PHE A 1 176 ? -1.873 -0.197 3.725 1.00 89.19 176 PHE A O 1
ATOM 1419 N N . PHE A 1 177 ? -2.977 -2.146 3.597 1.00 85.56 177 PHE A N 1
ATOM 1420 C CA . PHE A 1 177 ? -2.866 -2.248 2.151 1.00 85.56 177 PHE A CA 1
ATOM 1421 C C . PHE A 1 177 ? -3.481 -1.024 1.443 1.00 85.56 177 PHE A C 1
ATOM 1423 O O . PHE A 1 177 ? -2.815 -0.365 0.640 1.00 85.56 177 PHE A O 1
ATOM 1430 N N . LYS A 1 178 ? -4.714 -0.649 1.806 1.00 86.31 178 LYS A N 1
ATOM 1431 C CA . LYS A 1 178 ? -5.418 0.507 1.232 1.00 86.31 178 LYS A CA 1
ATOM 1432 C C . LYS A 1 178 ? -4.656 1.814 1.472 1.00 86.31 178 LYS A C 1
ATOM 1434 O O . LYS A 1 178 ? -4.557 2.638 0.565 1.00 86.31 178 LYS A O 1
ATOM 1439 N N . ALA A 1 179 ? -4.087 2.016 2.662 1.00 90.00 179 ALA A N 1
ATOM 1440 C CA . ALA A 1 179 ? -3.268 3.190 2.963 1.00 90.00 179 ALA A CA 1
ATOM 1441 C C . ALA A 1 179 ? -2.058 3.289 2.018 1.00 90.00 179 ALA A C 1
ATOM 1443 O O . ALA A 1 179 ? -1.817 4.351 1.435 1.00 90.00 179 ALA A O 1
ATOM 1444 N N . SER A 1 180 ? -1.348 2.177 1.811 1.00 90.50 180 SER A N 1
ATOM 1445 C CA . SER A 1 180 ? -0.214 2.098 0.883 1.00 90.50 180 SER A CA 1
ATOM 1446 C C . SER A 1 180 ? -0.620 2.350 -0.573 1.00 90.50 180 SER A C 1
ATOM 1448 O O . SER A 1 180 ? 0.080 3.073 -1.285 1.00 90.50 180 SER A O 1
ATOM 1450 N N . GLU A 1 181 ? -1.764 1.829 -1.026 1.00 85.38 181 GLU A N 1
ATOM 1451 C CA . GLU A 1 181 ? -2.280 2.097 -2.375 1.00 85.38 181 GLU A CA 1
ATOM 1452 C C . GLU A 1 181 ? -2.660 3.561 -2.578 1.00 85.38 181 GLU A C 1
ATOM 1454 O O . GLU A 1 181 ? -2.320 4.165 -3.601 1.00 85.38 181 GLU A O 1
ATOM 1459 N N . VAL A 1 182 ? -3.350 4.151 -1.599 1.00 85.25 182 VAL A N 1
ATOM 1460 C CA . VAL A 1 182 ? -3.729 5.563 -1.644 1.00 85.25 182 VAL A CA 1
ATOM 1461 C C . VAL A 1 182 ? -2.475 6.430 -1.721 1.00 85.25 182 VAL A C 1
ATOM 1463 O O . VAL A 1 182 ? -2.426 7.314 -2.579 1.00 85.25 182 VAL A O 1
ATOM 1466 N N . ALA A 1 183 ? -1.448 6.139 -0.917 1.00 86.88 183 ALA A N 1
ATOM 1467 C CA . ALA A 1 183 ? -0.155 6.812 -0.995 1.00 86.88 183 ALA A CA 1
ATOM 1468 C C . ALA A 1 183 ? 0.483 6.654 -2.386 1.00 86.88 183 ALA A C 1
ATOM 1470 O O . ALA A 1 183 ? 0.799 7.647 -3.042 1.00 86.88 183 ALA A O 1
ATOM 1471 N N . CYS A 1 184 ? 0.592 5.428 -2.899 1.00 86.31 184 CYS A N 1
ATOM 1472 C CA . CYS A 1 184 ? 1.129 5.173 -4.236 1.00 86.31 184 CYS A CA 1
ATOM 1473 C C . CYS A 1 184 ? 0.413 5.996 -5.316 1.00 86.31 184 CYS A C 1
ATOM 1475 O O . CYS A 1 184 ? 1.058 6.665 -6.125 1.00 86.31 184 CYS A O 1
ATOM 1477 N N . ARG A 1 185 ? -0.923 6.001 -5.315 1.00 80.94 185 ARG A N 1
ATOM 1478 C CA . ARG A 1 185 ? -1.735 6.751 -6.282 1.00 80.94 185 ARG A CA 1
ATOM 1479 C C . ARG A 1 185 ? -1.507 8.259 -6.179 1.00 80.94 185 ARG A C 1
ATOM 1481 O O . ARG A 1 185 ? -1.384 8.925 -7.208 1.00 80.94 185 ARG A O 1
ATOM 1488 N N . LEU A 1 186 ? -1.436 8.795 -4.961 1.00 79.31 186 LEU A N 1
ATOM 1489 C CA . LEU A 1 186 ? -1.184 10.219 -4.723 1.00 79.31 186 LEU A CA 1
ATOM 1490 C C . LEU A 1 186 ? 0.149 10.654 -5.338 1.00 79.31 186 LEU A C 1
ATOM 1492 O O . LEU A 1 186 ? 0.191 11.634 -6.085 1.00 79.31 186 LEU A O 1
ATOM 1496 N N . HIS A 1 187 ? 1.207 9.877 -5.117 1.00 80.25 187 HIS A N 1
ATOM 1497 C CA . HIS A 1 187 ? 2.557 10.245 -5.540 1.00 80.25 187 HIS A CA 1
ATOM 1498 C C . HIS A 1 187 ? 2.895 9.888 -6.994 1.00 80.25 187 HIS A C 1
ATOM 1500 O O . HIS A 1 187 ? 3.823 10.463 -7.565 1.00 80.25 187 HIS A O 1
ATOM 1506 N N . THR A 1 188 ? 2.150 8.980 -7.631 1.00 77.94 188 THR A N 1
ATOM 1507 C CA . THR A 1 188 ? 2.452 8.539 -9.005 1.00 77.94 188 THR A CA 1
ATOM 1508 C C . THR A 1 188 ? 1.616 9.206 -10.095 1.00 77.94 188 THR A C 1
ATOM 1510 O O . THR A 1 188 ? 2.103 9.308 -11.221 1.00 77.94 188 THR A O 1
ATOM 1513 N N . HIS A 1 189 ? 0.419 9.736 -9.806 1.00 73.44 189 HIS A N 1
ATOM 1514 C CA . HIS A 1 189 ? -0.505 10.192 -10.861 1.00 73.44 189 HIS A CA 1
ATOM 1515 C C . HIS A 1 189 ? 0.099 11.220 -11.844 1.00 73.44 189 HIS A C 1
ATOM 1517 O O . HIS A 1 189 ? 0.007 11.036 -13.055 1.00 73.44 189 HIS A O 1
ATOM 1523 N N . LYS A 1 190 ? 0.796 12.263 -11.358 1.00 72.88 190 LYS A N 1
ATOM 1524 C CA . LYS A 1 190 ? 1.462 13.263 -12.230 1.00 72.88 190 LYS A CA 1
ATOM 1525 C C . LYS A 1 190 ? 2.704 12.715 -12.932 1.00 72.88 190 LYS A C 1
ATOM 1527 O O . LYS A 1 190 ? 3.163 13.278 -13.924 1.00 72.88 190 LYS A O 1
ATOM 1532 N N . ARG A 1 191 ? 3.306 11.656 -12.389 1.00 78.75 191 ARG A N 1
ATOM 1533 C CA . ARG A 1 191 ? 4.529 11.046 -12.926 1.00 78.75 191 ARG A CA 1
ATOM 1534 C C . ARG A 1 191 ? 4.206 10.141 -14.109 1.00 78.75 191 ARG A C 1
ATOM 1536 O O . ARG A 1 191 ? 4.940 10.167 -15.091 1.00 78.75 191 ARG A O 1
ATOM 1543 N N . TYR A 1 192 ? 3.084 9.425 -14.062 1.00 77.38 192 TYR A N 1
ATOM 1544 C CA . TYR A 1 192 ? 2.629 8.607 -15.187 1.00 77.38 192 TYR A CA 1
ATOM 1545 C C . TYR A 1 192 ? 2.285 9.438 -16.425 1.00 77.38 192 TYR A C 1
ATOM 1547 O O . TYR A 1 192 ? 2.604 9.028 -17.536 1.00 77.38 192 TYR A O 1
ATOM 1555 N N . GLU A 1 193 ? 1.758 10.653 -16.259 1.00 77.06 193 GLU A N 1
ATOM 1556 C CA . GLU A 1 193 ? 1.566 11.564 -17.393 1.00 77.06 193 GLU A CA 1
ATOM 1557 C C . GLU A 1 193 ? 2.890 11.933 -18.083 1.00 77.06 193 GLU A C 1
ATOM 1559 O O . GLU A 1 193 ? 2.959 11.953 -19.311 1.00 77.06 193 GLU A O 1
ATOM 1564 N N . LYS A 1 194 ? 3.953 12.189 -17.308 1.00 78.50 194 LYS A N 1
ATOM 1565 C CA . LYS A 1 194 ? 5.294 12.447 -17.859 1.00 78.50 194 LYS A CA 1
ATOM 1566 C C . LYS A 1 194 ? 5.853 11.214 -18.557 1.00 78.50 194 LYS A C 1
ATOM 1568 O O . LYS A 1 194 ? 6.394 11.340 -19.648 1.00 78.50 194 LYS A O 1
ATOM 1573 N N . LEU A 1 195 ? 5.680 10.045 -17.944 1.00 79.06 195 LEU A N 1
ATOM 1574 C CA . LEU A 1 195 ? 6.133 8.770 -18.486 1.00 79.06 195 LEU A CA 1
ATOM 1575 C C . LEU A 1 195 ? 5.524 8.500 -19.872 1.00 79.06 195 LEU A C 1
ATOM 1577 O O . LEU A 1 195 ? 6.261 8.161 -20.790 1.00 79.06 195 LEU A O 1
ATOM 1581 N N . ARG A 1 196 ? 4.224 8.769 -20.067 1.00 76.94 196 ARG A N 1
ATOM 1582 C CA . ARG A 1 196 ? 3.547 8.648 -21.376 1.00 76.94 196 ARG A CA 1
ATOM 1583 C C . ARG A 1 196 ? 4.140 9.520 -22.483 1.00 76.94 196 ARG A C 1
ATOM 1585 O O . ARG A 1 196 ? 4.004 9.183 -23.651 1.00 76.94 196 ARG A O 1
ATOM 1592 N N . ARG A 1 197 ? 4.740 10.658 -22.133 1.00 82.19 197 ARG A N 1
ATOM 1593 C CA . ARG A 1 197 ? 5.324 11.603 -23.099 1.00 82.19 197 ARG A CA 1
ATOM 1594 C C . ARG A 1 197 ? 6.795 11.311 -23.398 1.00 82.19 197 ARG A C 1
ATOM 1596 O O . ARG A 1 197 ? 7.399 12.037 -24.183 1.00 82.19 197 ARG A O 1
ATOM 1603 N N . ASP A 1 198 ? 7.382 10.297 -22.765 1.00 87.75 198 ASP A N 1
ATOM 1604 C CA . ASP A 1 198 ? 8.779 9.942 -22.984 1.00 87.75 198 ASP A CA 1
ATOM 1605 C C . ASP A 1 198 ? 8.965 9.229 -24.335 1.00 87.75 198 ASP A C 1
ATOM 1607 O O . ASP A 1 198 ? 8.259 8.273 -24.678 1.00 87.75 198 ASP A O 1
ATOM 1611 N N . SER A 1 199 ? 9.933 9.699 -25.123 1.00 86.25 199 SER A N 1
ATOM 1612 C CA . SER A 1 199 ? 10.220 9.156 -26.455 1.00 86.25 199 SER A CA 1
ATOM 1613 C C . SER A 1 199 ? 10.829 7.754 -26.403 1.00 86.25 199 SER A C 1
ATOM 1615 O O . SER A 1 199 ? 10.607 6.959 -27.321 1.00 86.25 199 SER A O 1
ATOM 1617 N N . THR A 1 200 ? 11.544 7.416 -25.324 1.00 85.62 200 THR A N 1
ATOM 1618 C CA . THR A 1 200 ? 12.069 6.064 -25.091 1.00 85.62 200 THR A CA 1
ATOM 1619 C C . THR A 1 200 ? 10.912 5.099 -24.917 1.00 85.62 200 THR A C 1
ATOM 1621 O O . THR A 1 200 ? 10.885 4.056 -25.564 1.00 85.62 200 THR A O 1
ATOM 1624 N N . LEU A 1 201 ? 9.921 5.481 -24.103 1.00 80.00 201 LEU A N 1
ATOM 1625 C CA . LEU A 1 201 ? 8.734 4.662 -23.884 1.00 80.00 201 LEU A CA 1
ATOM 1626 C C . LEU A 1 201 ? 7.950 4.461 -25.186 1.00 80.00 201 LEU A C 1
ATOM 1628 O O . LEU A 1 201 ? 7.602 3.330 -25.510 1.00 80.00 201 LEU A O 1
ATOM 1632 N N . SER A 1 202 ? 7.746 5.527 -25.964 1.00 81.94 202 SER A N 1
ATOM 1633 C CA . SER A 1 202 ? 7.083 5.442 -27.278 1.00 81.94 202 SER A CA 1
ATOM 1634 C C . SER A 1 202 ? 7.815 4.472 -28.217 1.00 81.94 202 SER A C 1
ATOM 1636 O O . SER A 1 202 ? 7.213 3.564 -28.781 1.00 81.94 202 SER A O 1
ATOM 1638 N N . SER A 1 203 ? 9.147 4.568 -28.279 1.00 85.00 203 SER A N 1
ATOM 1639 C CA . SER A 1 203 ? 9.988 3.677 -29.092 1.00 85.00 203 SER A CA 1
ATOM 1640 C C . SER A 1 203 ? 9.957 2.213 -28.632 1.00 85.00 203 SER A C 1
ATOM 1642 O O . SER A 1 203 ? 10.162 1.305 -29.442 1.00 85.00 203 SER A O 1
ATOM 1644 N N . MET A 1 204 ? 9.765 1.970 -27.330 1.00 81.69 204 MET A N 1
ATOM 1645 C CA . MET A 1 204 ? 9.585 0.624 -26.778 1.00 81.69 204 MET A CA 1
ATOM 1646 C C . MET A 1 204 ? 8.253 0.031 -27.223 1.00 81.69 204 MET A C 1
ATOM 1648 O O . MET A 1 204 ? 8.215 -1.127 -27.627 1.00 81.69 204 MET A O 1
ATOM 1652 N N . ILE A 1 205 ? 7.183 0.825 -27.192 1.00 75.38 205 ILE A N 1
ATOM 1653 C CA . ILE A 1 205 ? 5.841 0.400 -27.601 1.00 75.38 205 ILE A CA 1
ATOM 1654 C C . ILE A 1 205 ? 5.821 0.027 -29.083 1.00 75.38 205 ILE A C 1
ATOM 1656 O O . ILE A 1 205 ? 5.401 -1.079 -29.416 1.00 75.38 205 ILE A O 1
ATOM 1660 N N . ASP A 1 206 ? 6.362 0.887 -29.949 1.00 80.81 206 ASP A N 1
ATOM 1661 C CA . ASP A 1 206 ? 6.458 0.615 -31.390 1.00 80.81 206 ASP A CA 1
ATOM 1662 C C . ASP A 1 206 ? 7.201 -0.700 -31.672 1.00 80.81 206 ASP A C 1
ATOM 1664 O O . ASP A 1 206 ? 6.872 -1.453 -32.590 1.00 80.81 206 ASP A O 1
ATOM 1668 N N . TRP A 1 207 ? 8.211 -1.007 -30.854 1.00 80.94 207 TRP A N 1
ATOM 1669 C CA . TRP A 1 207 ? 8.970 -2.246 -30.967 1.00 80.94 207 TRP A CA 1
ATOM 1670 C C . TRP A 1 207 ? 8.193 -3.474 -30.478 1.00 80.94 207 TRP A C 1
ATOM 1672 O O . TRP A 1 207 ? 8.209 -4.527 -31.131 1.00 80.94 207 TRP A O 1
ATOM 1682 N N . MET A 1 208 ? 7.515 -3.338 -29.337 1.00 76.62 208 MET A N 1
ATOM 1683 C CA . MET A 1 208 ? 6.670 -4.374 -28.751 1.00 76.62 208 MET A CA 1
ATOM 1684 C C . MET A 1 208 ? 5.536 -4.764 -29.715 1.00 76.62 208 MET A C 1
ATOM 1686 O O . MET A 1 208 ? 5.326 -5.953 -29.964 1.00 76.62 208 MET A O 1
ATOM 1690 N N . GLY A 1 209 ? 4.900 -3.781 -30.360 1.00 72.88 209 GLY A N 1
ATOM 1691 C CA . GLY A 1 209 ? 3.766 -3.988 -31.262 1.00 72.88 209 GLY A CA 1
ATOM 1692 C C . GLY A 1 209 ? 2.567 -4.653 -30.572 1.00 72.88 209 GLY A C 1
ATOM 1693 O O . GLY A 1 209 ? 2.482 -4.689 -29.347 1.00 72.88 209 GLY A O 1
ATOM 1694 N N . ASP A 1 210 ? 1.658 -5.222 -31.366 1.00 66.94 210 ASP A N 1
ATOM 1695 C CA . ASP A 1 210 ? 0.364 -5.736 -30.878 1.00 66.94 210 ASP A CA 1
ATOM 1696 C C . ASP A 1 210 ? 0.385 -7.196 -30.382 1.00 66.94 210 ASP A C 1
ATOM 1698 O O . ASP A 1 210 ? -0.662 -7.755 -30.064 1.00 66.94 210 ASP A O 1
ATOM 1702 N N . ASP A 1 211 ? 1.558 -7.840 -30.323 1.00 65.81 211 ASP A N 1
ATOM 1703 C CA . ASP A 1 211 ? 1.695 -9.259 -29.952 1.00 65.81 211 ASP A CA 1
ATOM 1704 C C . ASP A 1 211 ? 2.472 -9.433 -28.633 1.00 65.81 211 ASP A C 1
ATOM 1706 O O . ASP A 1 211 ? 3.656 -9.787 -28.648 1.00 65.81 211 ASP A O 1
ATOM 1710 N N . PRO A 1 212 ? 1.830 -9.178 -27.475 1.00 59.00 212 PRO A N 1
ATOM 1711 C CA . PRO A 1 212 ? 2.470 -9.254 -26.164 1.00 59.00 212 PRO A CA 1
ATOM 1712 C C . PRO A 1 212 ? 2.884 -10.673 -25.753 1.00 59.00 212 PRO A C 1
ATOM 1714 O O . PRO A 1 212 ? 3.712 -10.816 -24.857 1.00 59.00 212 PRO A O 1
ATOM 1717 N N . GLY A 1 213 ? 2.353 -11.719 -26.402 1.00 60.88 213 GLY A N 1
ATOM 1718 C CA . GLY A 1 213 ? 2.653 -13.118 -26.075 1.00 60.88 213 GLY A CA 1
ATOM 1719 C C . GLY A 1 213 ? 4.074 -13.560 -26.437 1.00 60.88 213 GLY A C 1
ATOM 1720 O O . GLY A 1 213 ? 4.540 -14.576 -25.932 1.00 60.88 213 GLY A O 1
ATOM 1721 N N . ASN A 1 214 ? 4.774 -12.786 -27.271 1.00 70.00 214 ASN A N 1
ATOM 1722 C CA . ASN A 1 214 ? 6.119 -13.090 -27.765 1.00 70.00 214 ASN A CA 1
ATOM 1723 C C . ASN A 1 214 ? 7.177 -12.081 -27.294 1.00 70.00 214 ASN A C 1
ATOM 1725 O O . ASN A 1 214 ? 8.215 -11.947 -27.944 1.00 70.00 214 ASN A O 1
ATOM 1729 N N . ILE A 1 215 ? 6.908 -11.339 -26.214 1.00 68.38 215 ILE A N 1
ATOM 1730 C CA . ILE A 1 215 ? 7.779 -10.269 -25.715 1.00 68.38 215 ILE A CA 1
ATOM 1731 C C . ILE A 1 215 ? 8.407 -10.676 -24.387 1.00 68.38 215 ILE A C 1
ATOM 1733 O O . ILE A 1 215 ? 7.703 -10.952 -23.418 1.00 68.38 215 ILE A O 1
ATOM 1737 N N . PHE A 1 216 ? 9.736 -10.625 -24.316 1.00 76.00 216 PHE A N 1
ATOM 1738 C CA . PHE A 1 216 ? 10.488 -10.899 -23.094 1.00 76.00 216 PHE A CA 1
ATOM 1739 C C . PHE A 1 216 ? 11.353 -9.704 -22.716 1.00 76.00 216 PHE A C 1
ATOM 1741 O O . PHE A 1 216 ? 12.189 -9.249 -23.497 1.00 76.00 216 PHE A O 1
ATOM 1748 N N . ILE A 1 217 ? 11.180 -9.211 -21.491 1.00 75.12 217 ILE A N 1
ATOM 1749 C CA . ILE A 1 217 ? 12.044 -8.175 -20.925 1.00 75.12 217 ILE A CA 1
ATOM 1750 C C . ILE A 1 217 ? 13.168 -8.873 -20.152 1.00 75.12 217 ILE A C 1
ATOM 1752 O O . ILE A 1 217 ? 12.923 -9.613 -19.201 1.00 75.12 217 ILE A O 1
ATOM 1756 N N . ARG A 1 218 ? 14.412 -8.665 -20.582 1.00 78.56 218 ARG A N 1
ATOM 1757 C CA . ARG A 1 218 ? 15.628 -9.237 -19.987 1.00 78.56 218 ARG A CA 1
ATOM 1758 C C . ARG A 1 218 ? 16.330 -8.210 -19.094 1.00 78.56 218 ARG A C 1
ATO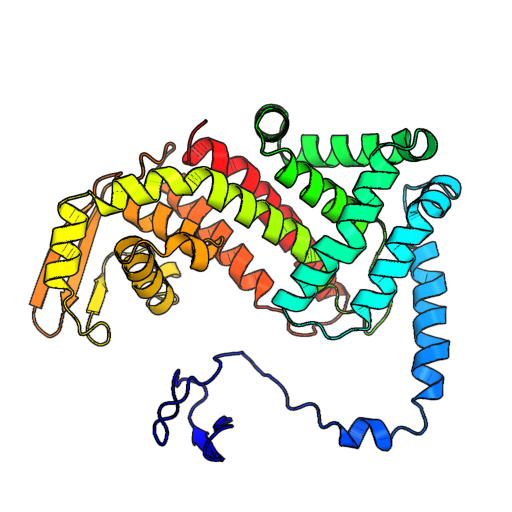M 1760 O O . ARG A 1 218 ? 16.063 -7.012 -19.182 1.00 78.56 218 ARG A O 1
ATOM 1767 N N . ALA A 1 219 ? 17.246 -8.698 -18.253 1.00 75.50 219 ALA A N 1
ATOM 1768 C CA . ALA A 1 219 ? 18.013 -7.898 -17.287 1.00 75.50 219 ALA A CA 1
ATOM 1769 C C . ALA A 1 219 ? 17.151 -7.151 -16.243 1.00 75.50 219 ALA A C 1
ATOM 1771 O O . ALA A 1 219 ? 17.560 -6.133 -15.680 1.00 75.50 219 ALA A O 1
ATOM 1772 N N . ILE A 1 220 ? 15.951 -7.667 -15.968 1.00 76.50 220 ILE A N 1
ATOM 1773 C CA . ILE A 1 220 ? 15.138 -7.259 -14.818 1.00 76.50 220 ILE A CA 1
ATOM 1774 C C . ILE A 1 220 ? 15.613 -7.996 -13.558 1.00 76.50 220 ILE A C 1
ATOM 1776 O O . ILE A 1 220 ? 16.143 -9.098 -13.678 1.00 76.50 220 ILE A O 1
ATOM 1780 N N . PRO A 1 221 ? 15.425 -7.421 -12.357 1.00 77.06 221 PRO A N 1
ATOM 1781 C CA . PRO A 1 221 ? 15.621 -8.145 -11.105 1.00 77.06 221 PRO A CA 1
ATOM 1782 C C . PRO A 1 221 ? 14.899 -9.497 -11.095 1.00 77.06 221 PRO A C 1
ATOM 1784 O O . PRO A 1 221 ? 13.746 -9.572 -11.522 1.00 77.06 221 PRO A O 1
ATOM 1787 N N . ASP A 1 222 ? 15.540 -10.533 -10.550 1.00 78.62 222 ASP A N 1
ATOM 1788 C CA . ASP A 1 222 ? 15.043 -11.917 -10.599 1.00 78.62 222 ASP A CA 1
ATOM 1789 C C . ASP A 1 222 ? 13.603 -12.061 -10.094 1.00 78.62 222 ASP A C 1
ATOM 1791 O O . ASP A 1 222 ? 12.798 -12.770 -10.699 1.00 78.62 222 ASP A O 1
ATOM 1795 N N . TRP A 1 223 ? 13.245 -11.321 -9.041 1.00 75.12 223 TRP A N 1
ATOM 1796 C CA . TRP A 1 223 ? 11.904 -11.341 -8.455 1.00 75.12 223 TRP A CA 1
ATOM 1797 C C . TRP A 1 223 ? 10.804 -10.839 -9.407 1.00 75.12 223 TRP A C 1
ATOM 1799 O O . TRP A 1 223 ? 9.651 -11.235 -9.261 1.00 75.12 223 TRP A O 1
ATOM 1809 N N . LEU A 1 224 ? 11.131 -10.006 -10.405 1.00 78.19 224 LEU A N 1
ATOM 1810 C CA . LEU A 1 224 ? 10.171 -9.563 -11.424 1.00 78.19 224 LEU A CA 1
ATOM 1811 C C . LEU A 1 224 ? 9.927 -10.617 -12.507 1.00 78.19 224 LEU A C 1
ATOM 1813 O O . LEU A 1 224 ? 8.921 -10.534 -13.212 1.00 78.19 224 LEU A O 1
ATOM 1817 N N . THR A 1 225 ? 10.794 -11.625 -12.630 1.00 77.31 225 THR A N 1
ATOM 1818 C CA . THR A 1 225 ? 10.652 -12.689 -13.635 1.00 77.31 225 THR A CA 1
ATOM 1819 C C . THR A 1 225 ? 9.350 -13.464 -13.443 1.00 77.31 225 THR A C 1
ATOM 1821 O O . THR A 1 225 ? 8.627 -13.703 -14.409 1.00 77.31 225 THR A O 1
ATOM 1824 N N . SER A 1 226 ? 8.980 -13.773 -12.195 1.00 74.69 226 SER A N 1
ATOM 1825 C CA . SER A 1 226 ? 7.704 -14.429 -11.861 1.00 74.69 226 SER A CA 1
ATOM 1826 C C . SER A 1 226 ? 6.481 -13.515 -12.024 1.00 74.69 226 SER A C 1
ATOM 1828 O O . SER A 1 226 ? 5.345 -13.973 -11.923 1.00 74.69 226 SER A O 1
ATOM 1830 N N . LYS A 1 227 ? 6.694 -12.221 -12.302 1.00 73.12 227 LYS A N 1
ATOM 1831 C CA . LYS A 1 227 ? 5.659 -11.187 -12.451 1.00 73.12 227 LYS A CA 1
ATOM 1832 C C . LYS A 1 227 ? 5.630 -10.594 -13.867 1.00 73.12 227 LYS A C 1
ATOM 1834 O O . LYS A 1 227 ? 5.082 -9.510 -14.060 1.00 73.12 227 LYS A O 1
ATOM 1839 N N . MET A 1 228 ? 6.179 -11.296 -14.865 1.00 74.38 228 MET A N 1
ATOM 1840 C CA . MET A 1 228 ? 6.272 -10.811 -16.252 1.00 74.38 228 MET A CA 1
ATOM 1841 C C . MET A 1 228 ? 4.914 -10.372 -16.828 1.00 74.38 228 MET A C 1
ATOM 1843 O O . MET A 1 228 ? 4.828 -9.326 -17.465 1.00 74.38 228 MET A O 1
ATOM 1847 N N . GLY A 1 229 ? 3.832 -11.107 -16.542 1.00 73.62 229 GLY A N 1
ATOM 1848 C CA . GLY A 1 229 ? 2.478 -10.714 -16.955 1.00 73.62 229 GLY A CA 1
ATOM 1849 C C . GLY A 1 229 ? 2.055 -9.357 -16.378 1.00 73.62 229 GLY A C 1
ATOM 1850 O O . GLY A 1 229 ? 1.664 -8.460 -17.121 1.00 73.62 229 GLY A O 1
ATOM 1851 N N . ALA A 1 230 ? 2.235 -9.157 -15.068 1.00 74.69 230 ALA A N 1
ATOM 1852 C CA . ALA A 1 230 ? 1.929 -7.891 -14.399 1.00 74.69 230 ALA A CA 1
ATOM 1853 C C . ALA A 1 230 ? 2.830 -6.736 -14.872 1.00 74.69 230 ALA A C 1
ATOM 1855 O O . ALA A 1 230 ? 2.392 -5.584 -14.913 1.00 74.69 230 ALA A O 1
ATOM 1856 N N . LEU A 1 231 ? 4.080 -7.029 -15.244 1.00 77.75 231 LEU A N 1
ATOM 1857 C CA . LEU A 1 231 ? 4.993 -6.066 -15.855 1.00 77.75 231 LEU A CA 1
ATOM 1858 C C . LEU A 1 231 ? 4.456 -5.587 -17.208 1.00 77.75 231 LEU A C 1
ATOM 1860 O O . LEU A 1 231 ? 4.313 -4.380 -17.402 1.00 77.75 231 LEU A O 1
ATOM 1864 N N . LEU A 1 232 ? 4.094 -6.510 -18.102 1.00 73.69 232 LEU A N 1
ATOM 1865 C CA . LEU A 1 232 ? 3.521 -6.181 -19.411 1.00 73.69 232 LEU A CA 1
ATOM 1866 C C . LEU A 1 232 ? 2.204 -5.404 -19.276 1.00 73.69 232 LEU A C 1
ATOM 1868 O O . LEU A 1 232 ? 2.017 -4.389 -19.948 1.00 73.69 232 LEU A O 1
ATOM 1872 N N . GLU A 1 233 ? 1.329 -5.812 -18.353 1.00 72.88 233 GLU A N 1
ATOM 1873 C CA . GLU A 1 233 ? 0.107 -5.070 -18.032 1.00 72.88 233 GLU A CA 1
ATOM 1874 C C . GLU A 1 233 ? 0.399 -3.658 -17.529 1.00 72.88 233 GLU A C 1
ATOM 1876 O O . GLU A 1 233 ? -0.276 -2.718 -17.929 1.00 72.88 233 GLU A O 1
ATOM 1881 N N . THR A 1 234 ? 1.393 -3.489 -16.653 1.00 75.19 234 THR A N 1
ATOM 1882 C CA . THR A 1 234 ? 1.751 -2.176 -16.100 1.00 75.19 234 THR A CA 1
ATOM 1883 C C . THR A 1 234 ? 2.247 -1.244 -17.200 1.00 75.19 234 THR A C 1
ATOM 1885 O O . THR A 1 234 ? 1.791 -0.105 -17.290 1.00 75.19 234 THR A O 1
ATOM 1888 N N . VAL A 1 235 ? 3.128 -1.738 -18.073 1.00 72.56 235 VAL A N 1
ATOM 1889 C CA . VAL A 1 235 ? 3.621 -0.984 -19.234 1.00 72.56 235 VAL A CA 1
ATOM 1890 C C . VAL A 1 235 ? 2.457 -0.600 -20.159 1.00 72.56 235 VAL A C 1
ATOM 1892 O O . VAL A 1 235 ? 2.323 0.569 -20.523 1.00 72.56 235 VAL A O 1
ATOM 1895 N N . SER A 1 236 ? 1.559 -1.543 -20.463 1.00 72.19 236 SER A N 1
ATOM 1896 C CA . SER A 1 236 ? 0.365 -1.300 -21.288 1.00 72.19 236 SER A CA 1
ATOM 1897 C C . SER A 1 236 ? -0.631 -0.323 -20.641 1.00 72.19 236 SER A C 1
ATOM 1899 O O . SER A 1 236 ? -1.213 0.534 -21.309 1.00 72.19 236 SER A O 1
ATOM 1901 N N . ALA A 1 237 ? -0.827 -0.408 -19.326 1.00 69.75 237 ALA A N 1
ATOM 1902 C CA . ALA A 1 237 ? -1.734 0.448 -18.567 1.00 69.75 237 ALA A CA 1
ATOM 1903 C C . ALA A 1 237 ? -1.278 1.907 -18.549 1.00 69.75 237 ALA A C 1
ATOM 1905 O O . ALA A 1 237 ? -2.098 2.811 -18.734 1.00 69.75 237 ALA A O 1
ATOM 1906 N N . ILE A 1 238 ? 0.024 2.121 -18.338 1.00 69.25 238 ILE A N 1
ATOM 1907 C CA . ILE A 1 238 ? 0.654 3.441 -18.408 1.00 69.25 238 ILE A CA 1
ATOM 1908 C C . ILE A 1 238 ? 0.456 4.019 -19.807 1.00 69.25 238 ILE A C 1
ATOM 1910 O O . ILE A 1 238 ? 0.048 5.169 -19.929 1.00 69.25 238 ILE A O 1
ATOM 1914 N N . PHE A 1 239 ? 0.677 3.217 -20.850 1.00 67.56 239 PHE A N 1
ATOM 1915 C CA . PHE A 1 239 ? 0.502 3.638 -22.238 1.00 67.56 239 PHE A CA 1
ATOM 1916 C C . PHE A 1 239 ? -0.928 4.103 -22.546 1.00 67.56 239 PHE A C 1
ATOM 1918 O O . PHE A 1 239 ? -1.129 5.225 -23.003 1.00 67.56 239 PHE A O 1
ATOM 1925 N N . ASN A 1 240 ? -1.926 3.277 -22.226 1.00 67.69 240 ASN A N 1
ATOM 1926 C CA . ASN A 1 240 ? -3.332 3.544 -22.546 1.00 67.69 240 ASN A CA 1
ATOM 1927 C C . ASN A 1 240 ? -3.972 4.647 -21.686 1.00 67.69 240 ASN A C 1
ATOM 1929 O O . ASN A 1 240 ? -5.175 4.888 -21.771 1.00 67.69 240 ASN A O 1
ATOM 1933 N N . GLY A 1 241 ? -3.197 5.271 -20.800 1.00 64.62 241 GLY A N 1
ATOM 1934 C CA . GLY A 1 241 ? -3.676 6.282 -19.870 1.00 64.62 241 GLY A CA 1
ATOM 1935 C C . GLY A 1 241 ? -4.744 5.794 -18.892 1.00 64.62 241 GLY A C 1
ATOM 1936 O O . GLY A 1 241 ? -5.575 6.569 -18.418 1.00 64.62 241 GLY A O 1
ATOM 1937 N N . ASN A 1 242 ? -4.725 4.493 -18.600 1.00 64.50 242 ASN A N 1
ATOM 1938 C CA . ASN A 1 242 ? -5.691 3.835 -17.733 1.00 64.50 242 ASN A CA 1
ATOM 1939 C C . ASN A 1 242 ? -5.146 3.602 -16.320 1.00 64.50 242 ASN A C 1
ATOM 1941 O O . ASN A 1 242 ? -5.764 2.871 -15.549 1.00 64.50 242 ASN A O 1
ATOM 1945 N N . GLU A 1 243 ? -4.042 4.243 -15.928 1.00 58.50 243 GLU A N 1
ATOM 1946 C CA . GLU A 1 243 ? -3.363 4.059 -14.639 1.00 58.50 243 GLU A CA 1
ATOM 1947 C C . GLU A 1 243 ? -4.294 4.145 -13.419 1.00 58.50 243 GLU A C 1
ATOM 1949 O O . GLU A 1 243 ? -4.034 3.501 -12.411 1.00 58.50 243 GLU A O 1
ATOM 1954 N N . LYS A 1 244 ? -5.419 4.869 -13.505 1.00 53.91 244 LYS A N 1
ATOM 1955 C CA . LYS A 1 244 ? -6.431 4.933 -12.435 1.00 53.91 244 LYS A CA 1
ATOM 1956 C C . LYS A 1 244 ? -7.104 3.585 -12.145 1.00 53.91 244 LYS A C 1
ATOM 1958 O O . LYS A 1 244 ? -7.488 3.356 -11.006 1.00 53.91 244 LYS A O 1
ATOM 1963 N N . LYS A 1 245 ? -7.236 2.708 -13.146 1.00 49.53 245 LYS A N 1
ATOM 1964 C CA . LYS A 1 245 ? -7.754 1.330 -13.014 1.00 49.53 245 LYS A CA 1
ATOM 1965 C C . LYS A 1 245 ? -6.670 0.322 -12.622 1.00 49.53 245 LYS A C 1
ATOM 1967 O O . LYS A 1 245 ? -6.978 -0.796 -12.229 1.00 49.53 245 LYS A O 1
ATOM 1972 N N . PHE A 1 246 ? -5.409 0.726 -12.733 1.00 49.81 246 PHE A N 1
ATOM 1973 C CA . PHE A 1 246 ? -4.230 -0.105 -12.504 1.00 49.81 246 PHE A CA 1
ATOM 1974 C C . PHE A 1 246 ? -3.398 0.394 -11.300 1.00 49.81 246 PHE A C 1
ATOM 1976 O O . PHE A 1 246 ? -2.342 -0.149 -10.991 1.00 49.81 246 PHE A O 1
ATOM 1983 N N . GLY A 1 247 ? -3.865 1.421 -10.590 1.00 52.84 247 GLY A N 1
ATOM 1984 C CA . GLY A 1 247 ? -3.172 2.052 -9.474 1.00 52.84 247 GLY A CA 1
ATOM 1985 C C . GLY A 1 247 ? -3.262 1.198 -8.221 1.00 52.84 247 GLY A C 1
ATOM 1986 O O . GLY A 1 247 ? -4.189 1.364 -7.442 1.00 52.84 247 GLY A O 1
ATOM 1987 N N . GLY A 1 248 ? -2.292 0.307 -8.045 1.00 69.38 248 GLY A N 1
ATOM 1988 C CA . GLY A 1 248 ? -2.098 -0.481 -6.831 1.00 69.38 248 GLY A CA 1
ATOM 1989 C C . GLY A 1 248 ? -0.618 -0.574 -6.467 1.00 69.38 248 GLY A C 1
ATOM 1990 O O . GLY A 1 248 ? 0.252 -0.137 -7.238 1.00 69.38 248 GLY A O 1
ATOM 1991 N N . CYS A 1 249 ? -0.324 -1.146 -5.298 1.00 74.00 249 CYS A N 1
ATOM 1992 C CA . CYS A 1 249 ? 1.042 -1.313 -4.789 1.00 74.00 249 CYS A CA 1
ATOM 1993 C C . CYS A 1 249 ? 1.941 -2.039 -5.803 1.00 74.00 249 CYS A C 1
ATOM 1995 O O . CYS A 1 249 ? 2.989 -1.513 -6.174 1.00 74.00 249 CYS A O 1
ATOM 1997 N N . LEU A 1 250 ? 1.473 -3.165 -6.353 1.00 78.00 250 LEU A N 1
ATOM 1998 C CA . LEU A 1 250 ? 2.186 -3.968 -7.354 1.00 78.00 250 LEU A CA 1
ATOM 1999 C C . LEU A 1 250 ? 2.681 -3.153 -8.555 1.00 78.00 250 LEU A C 1
ATOM 2001 O O . LEU A 1 250 ? 3.862 -3.175 -8.899 1.00 78.00 250 LEU A O 1
ATOM 2005 N N . ARG A 1 251 ? 1.775 -2.418 -9.201 1.00 78.75 251 ARG A N 1
ATOM 2006 C CA . ARG A 1 251 ? 2.071 -1.717 -10.460 1.00 78.75 251 ARG A CA 1
ATOM 2007 C C . ARG A 1 251 ? 2.892 -0.454 -10.220 1.00 78.75 251 ARG A C 1
ATOM 2009 O O . ARG A 1 251 ? 3.743 -0.104 -11.036 1.00 78.75 251 ARG A O 1
ATOM 2016 N N . THR A 1 252 ? 2.717 0.178 -9.059 1.00 82.69 252 THR A N 1
ATOM 2017 C CA . THR A 1 252 ? 3.617 1.241 -8.593 1.00 82.69 252 THR A CA 1
ATOM 2018 C C . THR A 1 252 ? 5.024 0.713 -8.348 1.00 82.69 252 THR A C 1
ATOM 2020 O O . THR A 1 252 ? 5.981 1.310 -8.835 1.00 82.69 252 THR A O 1
ATOM 2023 N N . GLY A 1 253 ? 5.160 -0.430 -7.673 1.00 87.50 253 GLY A N 1
ATOM 2024 C CA . GLY A 1 253 ? 6.453 -1.071 -7.443 1.00 87.50 253 GLY A CA 1
ATOM 2025 C C . GLY A 1 253 ? 7.166 -1.399 -8.754 1.00 87.50 253 GLY A C 1
ATOM 2026 O O . GLY A 1 253 ? 8.303 -0.978 -8.964 1.00 87.50 253 GLY A O 1
ATOM 2027 N N . ILE A 1 254 ? 6.463 -2.042 -9.692 1.00 84.94 254 ILE A N 1
ATOM 2028 C CA . ILE A 1 254 ? 6.975 -2.310 -11.044 1.00 84.94 254 ILE A CA 1
ATOM 2029 C C . ILE A 1 254 ? 7.427 -1.011 -11.723 1.00 84.94 254 ILE A C 1
ATOM 2031 O O . ILE A 1 254 ? 8.542 -0.934 -12.233 1.00 84.94 254 ILE A O 1
ATOM 2035 N N . SER A 1 255 ? 6.599 0.033 -11.690 1.00 86.06 255 SER A N 1
ATOM 2036 C CA . SER A 1 255 ? 6.922 1.307 -12.336 1.00 86.06 255 SER A CA 1
ATOM 2037 C C . SER A 1 255 ? 8.168 1.962 -11.745 1.00 86.06 255 SER A C 1
ATOM 2039 O O . SER A 1 255 ? 9.017 2.435 -12.494 1.00 86.06 255 SER A O 1
ATOM 2041 N N . ILE A 1 256 ? 8.318 1.964 -10.418 1.00 88.50 256 ILE A N 1
ATOM 2042 C CA . ILE A 1 256 ? 9.512 2.485 -9.735 1.00 88.50 256 ILE A CA 1
ATOM 2043 C C . ILE A 1 256 ? 10.750 1.688 -10.141 1.00 88.50 256 ILE A C 1
ATOM 2045 O O . ILE A 1 256 ? 11.778 2.277 -10.476 1.00 88.50 256 ILE A O 1
ATOM 2049 N N . CYS A 1 257 ? 10.648 0.360 -10.147 1.00 88.25 257 CYS A N 1
ATOM 2050 C CA . CYS A 1 257 ? 11.759 -0.517 -10.497 1.00 88.25 257 CYS A CA 1
ATOM 2051 C C . CYS A 1 257 ? 12.218 -0.319 -11.945 1.00 88.25 257 CYS A C 1
ATOM 2053 O O . CYS A 1 257 ? 13.413 -0.318 -12.234 1.00 88.25 257 CYS A O 1
ATOM 2055 N N . ILE A 1 258 ? 11.270 -0.141 -12.861 1.00 86.62 258 ILE A N 1
ATOM 2056 C CA . ILE A 1 258 ? 11.546 -0.099 -14.292 1.00 86.62 258 ILE A CA 1
ATOM 2057 C C . ILE A 1 258 ? 11.870 1.317 -14.766 1.00 86.62 258 ILE A C 1
ATOM 2059 O O . ILE A 1 258 ? 12.856 1.510 -15.467 1.00 86.62 258 ILE A O 1
ATOM 2063 N N . PHE A 1 259 ? 11.087 2.314 -14.361 1.00 87.75 259 PHE A N 1
ATOM 2064 C CA . PHE A 1 259 ? 11.155 3.685 -14.882 1.00 87.75 259 PHE A CA 1
ATOM 2065 C C . PHE A 1 259 ? 11.686 4.708 -13.865 1.00 87.75 259 PHE A C 1
ATOM 2067 O O . PHE A 1 259 ? 11.822 5.891 -14.183 1.00 87.75 259 PHE A O 1
ATOM 2074 N N . GLY A 1 260 ? 11.970 4.284 -12.630 1.00 89.50 260 GLY A N 1
ATOM 2075 C CA . GLY A 1 260 ? 12.554 5.122 -11.578 1.00 89.50 260 GLY A CA 1
ATOM 2076 C C . GLY A 1 260 ? 14.081 5.054 -11.487 1.00 89.50 260 GLY A C 1
ATOM 2077 O O . GLY A 1 260 ? 14.678 5.751 -10.665 1.00 89.50 260 GLY A O 1
ATOM 2078 N N . ARG A 1 261 ? 14.739 4.230 -12.304 1.00 88.00 261 ARG A N 1
ATOM 2079 C CA . ARG A 1 261 ? 16.196 4.039 -12.284 1.00 88.00 261 ARG A CA 1
ATOM 2080 C C . ARG A 1 261 ? 16.792 4.146 -13.679 1.00 88.00 261 ARG A C 1
ATOM 2082 O O . ARG A 1 261 ? 16.088 4.009 -14.674 1.00 88.00 261 ARG A O 1
ATOM 2089 N N . GLU A 1 262 ? 18.092 4.385 -13.725 1.00 88.19 262 GLU A N 1
ATOM 2090 C CA . GLU A 1 262 ? 18.858 4.380 -14.968 1.00 88.19 262 GLU A CA 1
ATOM 2091 C C . GLU A 1 262 ? 19.435 2.990 -15.202 1.00 88.19 262 GLU A C 1
ATOM 2093 O O . GLU A 1 262 ? 20.080 2.436 -14.311 1.00 88.19 262 GLU A O 1
ATOM 2098 N N . TRP A 1 263 ? 19.152 2.410 -16.366 1.00 87.94 263 TRP A N 1
ATOM 2099 C CA . TRP A 1 263 ? 19.620 1.079 -16.752 1.00 87.94 263 TRP A CA 1
ATOM 2100 C C . TRP A 1 263 ? 19.320 0.801 -18.228 1.00 87.94 263 TRP A C 1
ATOM 2102 O O . TRP A 1 263 ? 18.586 1.545 -18.880 1.00 87.94 263 TRP A O 1
ATOM 2112 N N . ILE A 1 264 ? 19.880 -0.288 -18.750 1.00 88.19 264 ILE A N 1
ATOM 2113 C CA . ILE A 1 264 ? 19.600 -0.769 -20.102 1.00 88.19 264 ILE A CA 1
ATOM 2114 C C . ILE A 1 264 ? 18.539 -1.860 -20.008 1.00 88.19 264 ILE A C 1
ATOM 2116 O O . ILE A 1 264 ? 18.781 -2.925 -19.441 1.00 88.19 264 ILE A O 1
ATOM 2120 N N . MET A 1 265 ? 17.366 -1.592 -20.574 1.00 85.81 265 MET A N 1
ATOM 2121 C CA . MET A 1 265 ? 16.329 -2.600 -20.741 1.00 85.81 265 MET A CA 1
ATOM 2122 C C . MET A 1 265 ? 16.517 -3.302 -22.080 1.00 85.81 265 MET A C 1
ATOM 2124 O O . MET A 1 265 ? 16.583 -2.657 -23.124 1.00 85.81 265 MET A O 1
ATOM 2128 N N . ARG A 1 266 ? 16.527 -4.632 -22.064 1.00 87.69 266 ARG A N 1
ATOM 2129 C CA . ARG A 1 266 ? 16.603 -5.445 -23.278 1.00 87.69 266 ARG A CA 1
ATOM 2130 C C . ARG A 1 266 ? 15.256 -6.112 -23.535 1.00 87.69 266 ARG A C 1
ATOM 2132 O O . ARG A 1 266 ? 14.789 -6.878 -22.700 1.00 87.69 266 ARG A O 1
ATOM 2139 N N . ILE A 1 267 ? 14.646 -5.823 -24.683 1.00 84.44 267 ILE A N 1
ATOM 2140 C CA . ILE A 1 267 ? 13.375 -6.413 -25.115 1.00 84.44 267 ILE A CA 1
ATOM 2141 C C . ILE A 1 267 ? 13.644 -7.376 -26.268 1.00 84.44 267 ILE A C 1
ATOM 2143 O O . ILE A 1 267 ? 14.173 -6.995 -27.314 1.00 84.44 267 ILE A O 1
ATOM 2147 N N . GLU A 1 268 ? 13.259 -8.625 -26.069 1.00 85.75 268 GLU A N 1
ATOM 2148 C CA . GLU A 1 268 ? 13.325 -9.698 -27.052 1.00 85.75 268 GLU A CA 1
ATOM 2149 C C . GLU A 1 268 ? 11.925 -9.960 -27.614 1.00 85.75 268 GLU A C 1
ATOM 2151 O O . GLU A 1 268 ? 10.957 -10.050 -26.860 1.00 85.75 268 GLU A O 1
ATOM 2156 N N . ARG A 1 269 ? 11.821 -10.040 -28.943 1.00 81.88 269 ARG A N 1
ATOM 2157 C CA . ARG A 1 269 ? 10.590 -10.330 -29.677 1.00 81.88 269 ARG A CA 1
ATOM 2158 C C . ARG A 1 269 ? 10.895 -11.290 -30.819 1.00 81.88 269 ARG A C 1
ATOM 2160 O O . ARG A 1 269 ? 11.550 -10.894 -31.788 1.00 81.88 269 ARG A O 1
ATOM 2167 N N . LYS A 1 270 ? 10.370 -12.519 -30.740 1.00 81.44 270 LYS A N 1
ATOM 2168 C CA . LYS A 1 270 ? 10.753 -13.620 -31.651 1.00 81.44 270 LYS A CA 1
ATOM 2169 C C . LYS A 1 270 ? 12.290 -13.731 -31.674 1.00 81.44 270 LYS A C 1
ATOM 2171 O O . LYS A 1 270 ? 12.904 -13.672 -30.618 1.00 81.44 270 LYS A O 1
ATOM 2176 N N . ASP A 1 271 ? 12.914 -13.754 -32.848 1.00 80.38 271 ASP A N 1
ATOM 2177 C CA . ASP A 1 271 ? 14.375 -13.855 -32.997 1.00 80.38 271 ASP A CA 1
ATOM 2178 C C . ASP A 1 271 ? 15.099 -12.492 -32.983 1.00 80.38 271 ASP A C 1
ATOM 2180 O O . ASP A 1 271 ? 16.253 -12.383 -33.398 1.00 80.38 271 ASP A O 1
ATOM 2184 N N . LYS A 1 272 ? 14.420 -11.410 -32.571 1.00 85.44 272 LYS A N 1
ATOM 2185 C CA . LYS A 1 272 ? 14.973 -10.047 -32.572 1.00 85.44 272 LYS A CA 1
ATOM 2186 C C . LYS A 1 272 ? 15.130 -9.513 -31.159 1.00 85.44 272 LYS A C 1
ATOM 2188 O O . LYS A 1 272 ? 14.244 -9.645 -30.320 1.00 85.44 272 LYS A O 1
ATOM 2193 N N . VAL A 1 273 ? 16.233 -8.814 -30.926 1.00 88.25 273 VAL A N 1
ATOM 2194 C CA . VAL A 1 273 ? 16.556 -8.173 -29.650 1.00 88.25 273 VAL A CA 1
ATOM 2195 C C . VAL A 1 273 ? 16.781 -6.686 -29.887 1.00 88.25 273 VAL A C 1
ATOM 2197 O O . VAL A 1 273 ? 17.461 -6.312 -30.841 1.00 88.25 273 VAL A O 1
ATOM 2200 N N . LYS A 1 274 ? 16.240 -5.842 -29.007 1.00 89.88 274 LYS A N 1
ATOM 2201 C CA . LYS A 1 274 ? 16.522 -4.405 -28.984 1.00 89.88 274 LYS A CA 1
ATOM 2202 C C . LYS A 1 274 ? 16.786 -3.932 -27.564 1.00 89.88 274 LYS A C 1
ATOM 2204 O O . LYS A 1 274 ? 16.117 -4.354 -26.622 1.00 89.88 274 LYS A O 1
ATOM 2209 N N . GLU A 1 275 ? 17.762 -3.049 -27.431 1.00 91.88 275 GLU A N 1
ATOM 2210 C CA . GLU A 1 275 ? 18.136 -2.432 -26.164 1.00 91.88 275 GLU A CA 1
ATOM 2211 C C . GLU A 1 275 ? 17.619 -0.995 -26.102 1.00 91.88 275 GLU A C 1
ATOM 2213 O O . GLU A 1 275 ? 17.639 -0.260 -27.091 1.00 91.88 275 GLU A O 1
ATOM 2218 N N . PHE A 1 276 ? 17.135 -0.609 -24.926 1.00 88.50 276 PHE A N 1
ATOM 2219 C CA . PHE A 1 276 ? 16.593 0.706 -24.631 1.00 88.50 276 PHE A CA 1
ATOM 2220 C C . PHE A 1 276 ? 17.312 1.271 -23.415 1.00 88.50 276 PHE A C 1
ATOM 2222 O O . PHE A 1 276 ? 17.296 0.676 -22.336 1.00 88.50 276 PHE A O 1
ATOM 2229 N N . GLN A 1 277 ? 17.920 2.443 -23.579 1.00 90.62 277 GLN A N 1
ATOM 2230 C CA . GLN A 1 277 ? 18.477 3.181 -22.457 1.00 90.62 277 GLN A CA 1
ATOM 2231 C C . GLN A 1 277 ? 17.334 3.821 -21.670 1.00 90.62 277 GLN A C 1
ATOM 2233 O O . GLN A 1 277 ? 16.797 4.854 -22.069 1.00 90.62 277 GLN A O 1
ATOM 2238 N N . ILE A 1 278 ? 16.982 3.231 -20.533 1.00 87.88 278 ILE A N 1
ATOM 2239 C CA . ILE A 1 278 ? 15.988 3.799 -19.632 1.00 87.88 278 ILE A CA 1
ATOM 2240 C C . ILE A 1 278 ? 16.684 4.828 -18.748 1.00 87.88 278 ILE A C 1
ATOM 2242 O O . ILE A 1 278 ? 17.684 4.536 -18.088 1.00 87.88 278 ILE A O 1
ATOM 2246 N N . LYS A 1 279 ? 16.161 6.053 -18.754 1.00 86.75 279 LYS A N 1
ATOM 2247 C CA . LYS A 1 279 ? 16.526 7.091 -17.785 1.00 86.75 279 LYS A CA 1
ATOM 2248 C C . LYS A 1 279 ? 15.579 7.021 -16.587 1.00 86.75 279 LYS A C 1
ATOM 2250 O O . LYS A 1 279 ? 14.529 6.386 -16.651 1.00 86.75 279 LYS A O 1
ATOM 2255 N N . ASN A 1 280 ? 15.901 7.717 -15.500 1.00 88.12 280 ASN A N 1
ATOM 2256 C CA . ASN A 1 280 ? 14.983 7.899 -14.373 1.00 88.12 280 ASN A CA 1
ATOM 2257 C C . ASN A 1 280 ? 13.808 8.834 -14.749 1.00 88.12 280 ASN A C 1
ATOM 2259 O O . ASN A 1 280 ? 13.713 9.974 -14.288 1.00 88.12 280 ASN A O 1
ATOM 2263 N N . ILE A 1 281 ? 12.916 8.353 -15.617 1.00 84.50 281 ILE A N 1
ATOM 2264 C CA . ILE A 1 281 ? 11.802 9.109 -16.205 1.00 84.50 281 ILE A CA 1
ATOM 2265 C C . ILE A 1 281 ? 10.806 9.533 -15.121 1.00 84.50 281 ILE A C 1
ATOM 2267 O O . ILE A 1 281 ? 10.282 10.650 -15.144 1.00 84.50 281 ILE A O 1
ATOM 2271 N N . LEU A 1 282 ? 10.583 8.673 -14.119 1.00 84.50 282 LEU A N 1
ATOM 2272 C CA . LEU A 1 282 ? 9.693 8.978 -12.997 1.00 84.50 282 LEU A CA 1
ATOM 2273 C C . LEU A 1 282 ? 10.243 10.051 -12.057 1.00 84.50 282 LEU A C 1
ATOM 2275 O O . LEU A 1 282 ? 9.497 10.494 -11.183 1.00 84.50 282 LEU A O 1
ATOM 2279 N N . LYS A 1 283 ? 11.512 10.459 -12.201 1.00 86.69 283 LYS A N 1
ATOM 2280 C CA . LYS A 1 283 ? 12.214 11.316 -11.235 1.00 86.69 283 LYS A CA 1
ATOM 2281 C C . LYS A 1 283 ? 12.104 10.746 -9.816 1.00 86.69 283 LYS A C 1
ATOM 2283 O O . LYS A 1 283 ? 11.751 11.433 -8.861 1.00 86.69 283 LYS A O 1
ATOM 2288 N N . ALA A 1 284 ? 12.311 9.438 -9.678 1.00 88.62 284 ALA A N 1
ATOM 2289 C CA . ALA A 1 284 ? 12.390 8.803 -8.371 1.00 88.62 284 ALA A CA 1
ATOM 2290 C C . ALA A 1 284 ? 13.717 9.198 -7.701 1.00 88.62 284 ALA A C 1
ATOM 2292 O O . ALA A 1 284 ? 14.791 9.022 -8.282 1.00 88.62 284 ALA A O 1
ATOM 2293 N N . LYS A 1 285 ? 13.646 9.745 -6.491 1.00 88.75 285 LYS A N 1
ATOM 2294 C CA . LYS A 1 285 ? 14.792 10.026 -5.624 1.00 88.75 285 LYS A CA 1
ATOM 2295 C C . LYS A 1 285 ? 15.307 8.741 -4.968 1.00 88.75 285 LYS A C 1
ATOM 2297 O O . LYS A 1 285 ? 14.727 7.670 -5.142 1.00 88.75 285 LYS A O 1
ATOM 2302 N N . SER A 1 286 ? 16.378 8.872 -4.188 1.00 91.06 286 SER A N 1
ATOM 2303 C CA . SER A 1 286 ? 17.084 7.778 -3.507 1.00 91.06 286 SER A CA 1
ATOM 2304 C C . SER A 1 286 ? 17.963 6.928 -4.432 1.00 91.06 286 SER A C 1
ATOM 2306 O O . SER A 1 286 ? 18.001 7.133 -5.649 1.00 91.06 286 SER A O 1
ATOM 2308 N N . THR A 1 287 ? 18.712 6.004 -3.834 1.00 91.00 287 THR A N 1
ATOM 2309 C CA . THR A 1 287 ? 19.603 5.083 -4.549 1.00 91.00 287 THR A CA 1
ATOM 2310 C C . THR A 1 287 ? 18.807 4.040 -5.338 1.00 91.00 287 THR A C 1
ATOM 2312 O O . THR A 1 287 ? 17.605 3.851 -5.118 1.00 91.00 287 THR A O 1
ATOM 2315 N N . ASN A 1 288 ? 19.456 3.361 -6.286 1.00 88.62 288 ASN A N 1
ATOM 2316 C CA . ASN A 1 288 ? 18.802 2.309 -7.068 1.00 88.62 288 ASN A CA 1
ATOM 2317 C C . ASN A 1 288 ? 18.385 1.128 -6.186 1.00 88.62 288 ASN A C 1
ATOM 2319 O O . ASN A 1 288 ? 17.315 0.564 -6.401 1.00 88.62 288 ASN A O 1
ATOM 2323 N N . GLU A 1 289 ? 19.179 0.808 -5.167 1.00 89.38 289 GLU A N 1
ATOM 2324 C CA . GLU A 1 289 ? 18.893 -0.236 -4.185 1.00 89.38 289 GLU A CA 1
ATOM 2325 C C . GLU A 1 289 ? 17.592 0.077 -3.445 1.00 89.38 289 GLU A C 1
ATOM 2327 O O . GLU A 1 289 ? 16.678 -0.740 -3.458 1.00 89.38 289 GLU A O 1
ATOM 2332 N N . ASN A 1 290 ? 17.445 1.297 -2.918 1.00 91.25 290 ASN A N 1
ATOM 2333 C CA . ASN A 1 290 ? 16.244 1.710 -2.185 1.00 91.25 290 ASN A CA 1
ATOM 2334 C C . ASN A 1 290 ? 14.983 1.706 -3.065 1.00 91.25 290 ASN A C 1
ATOM 2336 O O . ASN A 1 290 ? 13.887 1.397 -2.598 1.00 91.25 290 ASN A O 1
ATOM 2340 N N . LYS A 1 291 ? 15.117 2.036 -4.355 1.00 91.19 291 LYS A N 1
ATOM 2341 C CA . LYS A 1 291 ? 14.007 1.971 -5.322 1.00 91.19 291 LYS A CA 1
ATOM 2342 C C . LYS A 1 291 ? 13.581 0.535 -5.603 1.00 91.19 291 LYS A C 1
ATOM 2344 O O . LYS A 1 291 ? 12.385 0.259 -5.665 1.00 91.19 291 LYS A O 1
ATOM 2349 N N . VAL A 1 292 ? 14.547 -0.366 -5.789 1.00 89.88 292 VAL A N 1
ATOM 2350 C CA . VAL A 1 292 ? 14.285 -1.796 -6.000 1.00 89.88 292 VAL A CA 1
ATOM 2351 C C . VAL A 1 292 ? 13.705 -2.427 -4.735 1.00 89.88 292 VAL A C 1
ATOM 2353 O O . VAL A 1 292 ? 12.779 -3.224 -4.835 1.00 89.88 292 VAL A O 1
ATOM 2356 N N . GLU A 1 293 ? 14.190 -2.035 -3.560 1.00 92.12 293 GLU A N 1
ATOM 2357 C CA . GLU A 1 293 ? 13.677 -2.496 -2.273 1.00 92.12 293 GLU A CA 1
ATOM 2358 C C . GLU A 1 293 ? 12.226 -2.047 -2.059 1.00 92.12 293 GLU A C 1
ATOM 2360 O O . GLU A 1 293 ? 11.375 -2.892 -1.816 1.00 92.12 293 GLU A O 1
ATOM 2365 N N . LEU A 1 294 ? 11.893 -0.761 -2.258 1.00 93.06 294 LEU A N 1
ATOM 2366 C CA . LEU A 1 294 ? 10.495 -0.307 -2.199 1.00 93.06 294 LEU A CA 1
ATOM 2367 C C . LEU A 1 294 ? 9.616 -1.054 -3.215 1.00 93.06 294 LEU A C 1
ATOM 2369 O O . LEU A 1 294 ? 8.480 -1.411 -2.912 1.00 93.06 294 LEU A O 1
ATOM 2373 N N . ALA A 1 295 ? 10.122 -1.291 -4.426 1.00 91.38 295 ALA A N 1
ATOM 2374 C CA . ALA A 1 295 ? 9.384 -2.039 -5.435 1.00 91.38 295 ALA A CA 1
ATOM 2375 C C . ALA A 1 295 ? 9.082 -3.478 -4.996 1.00 91.38 295 ALA A C 1
ATOM 2377 O O . ALA A 1 295 ? 7.972 -3.958 -5.234 1.00 91.38 295 ALA A O 1
ATOM 2378 N N . LYS A 1 296 ? 10.047 -4.130 -4.342 1.00 90.69 296 LYS A N 1
ATOM 2379 C CA . LYS A 1 296 ? 9.883 -5.456 -3.754 1.00 90.69 296 LYS A CA 1
ATOM 2380 C C . LYS A 1 296 ? 8.903 -5.420 -2.582 1.00 90.69 296 LYS A C 1
ATOM 2382 O O . LYS A 1 296 ? 7.959 -6.194 -2.592 1.00 90.69 296 LYS A O 1
ATOM 2387 N N . ASP A 1 297 ? 9.052 -4.487 -1.644 1.00 92.81 297 ASP A N 1
ATOM 2388 C CA . ASP A 1 297 ? 8.172 -4.363 -0.474 1.00 92.81 297 ASP A CA 1
ATOM 2389 C C . ASP A 1 297 ? 6.700 -4.162 -0.884 1.00 92.81 297 ASP A C 1
ATOM 2391 O O . ASP A 1 297 ? 5.790 -4.770 -0.322 1.00 92.81 297 ASP A O 1
ATOM 2395 N N . LEU A 1 298 ? 6.448 -3.347 -1.915 1.00 90.25 298 LEU A N 1
ATOM 2396 C CA . LEU A 1 298 ? 5.108 -3.149 -2.477 1.00 90.25 298 LEU A CA 1
ATOM 2397 C C . LEU A 1 298 ? 4.552 -4.405 -3.165 1.00 90.25 298 LEU A C 1
ATOM 2399 O O . LEU A 1 298 ? 3.333 -4.582 -3.218 1.00 90.25 298 LEU A O 1
ATOM 2403 N N . ASN A 1 299 ? 5.424 -5.250 -3.715 1.00 85.62 299 ASN A N 1
ATOM 2404 C CA . ASN A 1 299 ? 5.045 -6.524 -4.316 1.00 85.62 299 ASN A CA 1
ATOM 2405 C C . ASN A 1 299 ? 4.737 -7.567 -3.241 1.00 85.62 299 ASN A C 1
ATOM 2407 O O . ASN A 1 299 ? 3.667 -8.161 -3.275 1.00 85.62 299 ASN A O 1
ATOM 2411 N N . ASP A 1 300 ? 5.611 -7.695 -2.245 1.00 87.12 300 ASP A N 1
ATOM 2412 C CA . ASP A 1 300 ? 5.418 -8.560 -1.084 1.00 87.12 300 ASP A CA 1
ATOM 2413 C C . ASP A 1 300 ? 4.109 -8.195 -0.359 1.00 87.12 300 ASP A C 1
ATOM 2415 O O . ASP A 1 300 ? 3.362 -9.074 0.061 1.00 87.12 300 ASP A O 1
ATOM 2419 N N . LEU A 1 301 ? 3.763 -6.903 -0.276 1.00 85.00 301 LEU A N 1
ATOM 2420 C CA . LEU A 1 301 ? 2.490 -6.447 0.292 1.00 85.00 301 LEU A CA 1
ATOM 2421 C C . LEU A 1 301 ? 1.281 -6.868 -0.562 1.00 85.00 301 LEU A C 1
ATOM 2423 O O . LEU A 1 301 ? 0.229 -7.204 -0.018 1.00 85.00 301 LEU A O 1
ATOM 2427 N N . GLN A 1 302 ? 1.417 -6.871 -1.892 1.00 79.69 302 GLN A N 1
ATOM 2428 C CA . GLN A 1 302 ? 0.383 -7.395 -2.787 1.00 79.69 302 GLN A CA 1
ATOM 2429 C C . GLN A 1 302 ? 0.251 -8.917 -2.666 1.00 79.69 302 GLN A C 1
ATOM 2431 O O . GLN A 1 302 ? -0.864 -9.436 -2.703 1.00 79.69 302 GLN A O 1
ATOM 2436 N N . ASP A 1 303 ? 1.363 -9.629 -2.519 1.00 79.19 303 ASP A N 1
ATOM 2437 C CA . ASP A 1 303 ? 1.359 -11.079 -2.357 1.00 79.19 303 ASP A CA 1
ATOM 2438 C C . ASP A 1 303 ? 0.710 -11.469 -1.024 1.00 79.19 303 ASP A C 1
ATOM 2440 O O . ASP A 1 303 ? -0.168 -12.325 -1.022 1.00 79.19 303 ASP A O 1
ATOM 2444 N N . LEU A 1 304 ? 0.989 -10.744 0.067 1.00 78.00 304 LEU A N 1
ATOM 2445 C CA . LEU A 1 304 ? 0.289 -10.919 1.348 1.00 78.00 304 LEU A CA 1
ATOM 2446 C C . LEU A 1 304 ? -1.221 -10.667 1.243 1.00 78.00 304 LEU A C 1
ATOM 2448 O O . LEU A 1 304 ? -2.006 -11.379 1.865 1.00 78.00 304 LEU A O 1
ATOM 2452 N N . ARG A 1 305 ? -1.651 -9.695 0.427 1.00 74.06 305 ARG A N 1
ATOM 2453 C CA . ARG A 1 305 ? -3.080 -9.487 0.135 1.00 74.06 305 ARG A CA 1
ATOM 2454 C C . ARG A 1 305 ? -3.697 -10.692 -0.587 1.00 74.06 305 ARG A C 1
ATOM 2456 O O . ARG A 1 305 ? -4.864 -10.998 -0.354 1.00 74.06 305 ARG A O 1
ATOM 2463 N N . ASN A 1 306 ? -2.933 -11.363 -1.447 1.00 69.06 306 ASN A N 1
ATOM 2464 C CA . ASN A 1 306 ? -3.385 -12.519 -2.224 1.00 69.06 306 ASN A CA 1
ATOM 2465 C C . ASN A 1 306 ? -3.274 -13.846 -1.449 1.00 69.06 306 ASN A C 1
ATOM 2467 O O . ASN A 1 306 ? -3.986 -14.795 -1.771 1.00 69.06 306 ASN A O 1
ATOM 2471 N N . GLU A 1 307 ? -2.424 -13.921 -0.422 1.00 64.00 307 GLU A N 1
ATOM 2472 C CA . GLU A 1 307 ? -2.218 -15.082 0.455 1.00 64.00 307 GLU A CA 1
ATOM 2473 C C . GLU A 1 307 ? -3.401 -15.353 1.412 1.00 64.00 307 GLU A C 1
ATOM 2475 O O . GLU A 1 307 ? -3.193 -15.936 2.470 1.00 64.00 307 GLU A O 1
ATOM 2480 N N . ARG A 1 308 ? -4.651 -15.007 1.050 1.00 55.62 308 ARG A N 1
ATOM 2481 C CA . ARG A 1 308 ? -5.886 -15.365 1.790 1.00 55.62 308 ARG A CA 1
ATOM 2482 C C . ARG A 1 308 ? -6.158 -16.879 1.775 1.00 55.62 308 ARG A C 1
ATOM 2484 O O . ARG A 1 308 ? -7.194 -17.353 1.316 1.00 55.62 308 ARG A O 1
ATOM 2491 N N . VAL A 1 309 ? -5.202 -17.658 2.247 1.00 47.94 309 VAL A N 1
ATOM 2492 C CA . VAL A 1 309 ? -5.313 -19.082 2.503 1.00 47.94 309 VAL A CA 1
ATOM 2493 C C . VAL A 1 309 ? -5.588 -19.183 3.991 1.00 47.94 309 VAL A C 1
ATOM 2495 O O . VAL A 1 309 ? -4.780 -18.699 4.772 1.00 47.94 309 VAL A O 1
ATOM 2498 N N . HIS A 1 310 ? -6.727 -19.764 4.367 1.00 49.84 310 HIS A N 1
ATOM 2499 C CA . HIS A 1 310 ? -7.109 -20.006 5.759 1.00 49.84 310 HIS A CA 1
ATOM 2500 C C . HIS A 1 310 ? -6.066 -20.895 6.448 1.00 49.84 310 HIS A C 1
ATOM 2502 O O . HIS A 1 310 ? -6.168 -22.124 6.429 1.00 49.84 310 HIS A O 1
ATOM 2508 N N . ARG A 1 311 ? -5.026 -20.268 6.995 1.00 51.62 311 ARG A N 1
ATOM 2509 C CA . ARG A 1 311 ? -4.012 -20.908 7.820 1.00 51.62 311 ARG A CA 1
ATOM 2510 C C . ARG A 1 311 ? -4.509 -20.920 9.271 1.00 51.62 311 ARG A C 1
ATOM 2512 O O . ARG A 1 311 ? -5.576 -20.395 9.584 1.00 51.62 311 ARG A O 1
ATOM 2519 N N . GLY A 1 312 ? -3.792 -21.593 10.170 1.00 51.91 312 GLY A N 1
ATOM 2520 C CA . GLY A 1 312 ? -4.125 -21.521 11.599 1.00 51.91 312 GLY A CA 1
ATOM 2521 C C . GLY A 1 312 ? -4.075 -20.069 12.105 1.00 51.91 312 GLY A C 1
ATOM 2522 O O . GLY A 1 312 ? -3.320 -19.263 11.570 1.00 51.91 312 GLY A O 1
ATOM 2523 N N . ILE A 1 313 ? -4.834 -19.738 13.157 1.00 60.03 313 ILE A N 1
ATOM 2524 C CA . ILE A 1 313 ? -4.956 -18.367 13.710 1.00 60.03 313 ILE A CA 1
ATOM 2525 C C . ILE A 1 313 ? -3.589 -17.711 13.943 1.00 60.03 313 ILE A C 1
ATOM 2527 O O . ILE A 1 313 ? -3.393 -16.547 13.616 1.00 60.03 313 ILE A O 1
ATOM 2531 N N . GLU A 1 314 ? -2.632 -18.466 14.484 1.00 58.94 314 GLU A N 1
ATOM 2532 C CA . GLU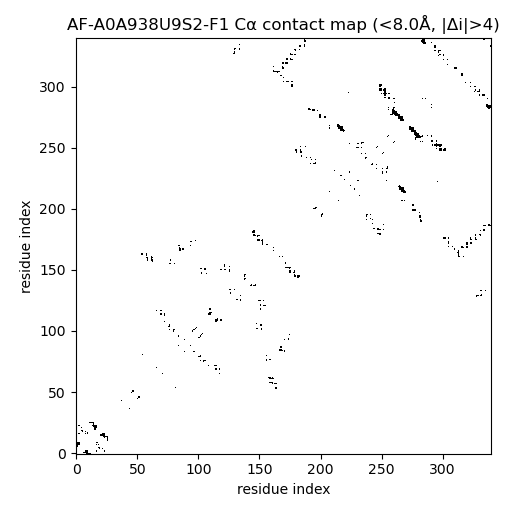 A 1 314 ? -1.283 -17.973 14.775 1.00 58.94 314 GLU A CA 1
ATOM 2533 C C . GLU A 1 314 ? -0.531 -17.543 13.502 1.00 58.94 314 GLU A C 1
ATOM 2535 O O . GLU A 1 314 ? 0.209 -16.558 13.496 1.00 58.94 314 GLU A O 1
ATOM 2540 N N . GLU A 1 315 ? -0.725 -18.266 12.400 1.00 70.06 315 GLU A N 1
ATOM 2541 C CA . GLU A 1 315 ? -0.135 -17.927 11.106 1.00 70.06 315 GLU A CA 1
ATOM 2542 C C . GLU A 1 315 ? -0.843 -16.723 10.476 1.00 70.06 315 GLU A C 1
ATOM 2544 O O . GLU A 1 315 ? -0.176 -15.856 9.903 1.00 70.06 315 GLU A O 1
ATOM 2549 N N . ASP A 1 316 ? -2.160 -16.609 10.645 1.00 71.44 316 ASP A N 1
ATOM 2550 C CA . ASP A 1 316 ? -2.929 -15.446 10.200 1.00 71.44 316 ASP A CA 1
ATOM 2551 C C . ASP A 1 316 ? -2.533 -14.185 10.984 1.00 71.44 316 ASP A C 1
ATOM 2553 O O . ASP A 1 316 ? -2.316 -13.134 10.385 1.00 71.44 316 ASP A O 1
ATOM 2557 N N . GLU A 1 317 ? -2.335 -14.266 12.303 1.00 74.94 317 GLU A N 1
ATOM 2558 C CA . GLU A 1 317 ? -1.846 -13.140 13.109 1.00 74.94 317 GLU A CA 1
ATOM 2559 C C . GLU A 1 317 ? -0.433 -12.708 12.713 1.00 74.94 317 GLU A C 1
ATOM 2561 O O . GLU A 1 317 ? -0.171 -11.511 12.548 1.00 74.94 317 GLU A O 1
ATOM 2566 N N . LYS A 1 318 ? 0.475 -13.667 12.491 1.00 80.31 318 LYS A N 1
ATOM 2567 C CA . LYS A 1 318 ? 1.817 -13.386 11.956 1.00 80.31 318 LYS A CA 1
ATOM 2568 C C . LYS A 1 318 ? 1.732 -12.694 10.597 1.00 80.31 318 LYS A C 1
ATOM 2570 O O . LYS A 1 318 ? 2.479 -11.747 10.342 1.00 80.31 318 LYS A O 1
ATOM 2575 N N . THR A 1 319 ? 0.807 -13.124 9.744 1.00 80.25 319 THR A N 1
ATOM 2576 C CA . THR A 1 319 ? 0.570 -12.536 8.419 1.00 80.25 319 THR A CA 1
ATOM 2577 C C . THR A 1 319 ? 0.016 -11.115 8.533 1.00 80.25 319 THR A C 1
ATOM 2579 O O . THR A 1 319 ? 0.530 -10.209 7.874 1.00 80.25 319 THR A O 1
ATOM 2582 N N . VAL A 1 320 ? -0.941 -10.872 9.435 1.00 80.56 320 VAL A N 1
ATOM 2583 C CA . VAL A 1 320 ? -1.479 -9.533 9.723 1.00 80.56 320 VAL A CA 1
ATOM 2584 C C . VAL A 1 320 ? -0.382 -8.603 10.231 1.00 80.56 320 VAL A C 1
ATOM 2586 O O . VAL A 1 320 ? -0.233 -7.493 9.715 1.00 80.56 320 VAL A O 1
ATOM 2589 N N . GLN A 1 321 ? 0.424 -9.054 11.194 1.00 84.75 321 GLN A N 1
ATOM 2590 C CA . GLN A 1 321 ? 1.534 -8.274 11.734 1.00 84.75 321 GLN A CA 1
ATOM 2591 C C . GLN A 1 321 ? 2.570 -7.959 10.650 1.00 84.75 321 GLN A C 1
ATOM 2593 O O . GLN A 1 321 ? 3.020 -6.817 10.531 1.00 84.75 321 GLN A O 1
ATOM 2598 N N . ARG A 1 322 ? 2.917 -8.945 9.815 1.00 86.50 322 ARG A N 1
ATOM 2599 C CA . ARG A 1 322 ? 3.825 -8.755 8.679 1.00 86.50 322 ARG A CA 1
ATOM 2600 C C . ARG A 1 322 ? 3.263 -7.737 7.687 1.00 86.50 322 ARG A C 1
ATOM 2602 O O . ARG A 1 322 ? 3.989 -6.826 7.302 1.00 86.50 322 ARG A O 1
ATOM 2609 N N . SER A 1 323 ? 1.982 -7.841 7.328 1.00 87.25 323 SER A N 1
ATOM 2610 C CA . SER A 1 323 ? 1.302 -6.900 6.428 1.00 87.25 323 SER A CA 1
ATOM 2611 C C . SER A 1 323 ? 1.307 -5.477 6.989 1.00 87.25 323 SER A C 1
ATOM 2613 O O . SER A 1 323 ? 1.640 -4.527 6.279 1.00 87.25 323 SER A O 1
ATOM 2615 N N . ARG A 1 324 ? 0.990 -5.321 8.280 1.00 90.19 324 ARG A N 1
ATOM 2616 C CA . ARG A 1 324 ? 1.019 -4.033 8.984 1.00 90.19 324 ARG A CA 1
ATOM 2617 C C . ARG A 1 324 ? 2.409 -3.399 8.927 1.00 90.19 324 ARG A C 1
ATOM 2619 O O . ARG A 1 324 ? 2.550 -2.263 8.475 1.00 90.19 324 ARG A O 1
ATOM 2626 N N . MET A 1 325 ? 3.443 -4.134 9.335 1.00 93.06 325 MET A N 1
ATOM 2627 C CA . MET A 1 325 ? 4.816 -3.616 9.363 1.00 93.06 325 MET A CA 1
ATOM 2628 C C . MET A 1 325 ? 5.354 -3.309 7.964 1.00 93.06 325 MET A C 1
ATOM 2630 O O . MET A 1 325 ? 5.980 -2.269 7.757 1.00 93.06 325 MET A O 1
ATOM 2634 N N . LEU A 1 326 ? 5.072 -4.175 6.989 1.00 93.12 326 LEU A N 1
ATOM 2635 C CA . LEU A 1 326 ? 5.480 -3.966 5.604 1.00 93.12 326 LEU A CA 1
ATOM 2636 C C . LEU A 1 326 ? 4.817 -2.720 5.005 1.00 93.12 326 LEU A C 1
ATOM 2638 O O . LEU A 1 326 ? 5.490 -1.908 4.376 1.00 93.12 326 LEU A O 1
ATOM 2642 N N . SER A 1 327 ? 3.526 -2.511 5.274 1.00 94.25 327 SER A N 1
ATOM 2643 C CA . SER A 1 327 ? 2.821 -1.293 4.873 1.00 94.25 327 SER A CA 1
ATOM 2644 C C . SER A 1 327 ? 3.456 -0.036 5.468 1.00 94.25 327 SER A C 1
ATOM 2646 O O . SER A 1 327 ? 3.669 0.936 4.747 1.00 94.25 327 SER A O 1
ATOM 2648 N N . TYR A 1 328 ? 3.798 -0.029 6.761 1.00 95.81 328 TYR A N 1
ATOM 2649 C CA . TYR A 1 328 ? 4.493 1.114 7.364 1.00 95.81 328 TYR A CA 1
ATOM 2650 C C . TYR A 1 328 ? 5.857 1.377 6.717 1.00 95.81 328 TYR A C 1
ATOM 2652 O O . TYR A 1 328 ? 6.193 2.531 6.448 1.00 95.81 328 TYR A O 1
ATOM 2660 N N . ASN A 1 329 ? 6.620 0.329 6.404 1.00 95.00 329 ASN A N 1
ATOM 2661 C CA . ASN A 1 329 ? 7.894 0.465 5.697 1.00 95.00 329 ASN A CA 1
ATOM 2662 C C . ASN A 1 329 ? 7.710 1.068 4.295 1.00 95.00 329 ASN A C 1
ATOM 2664 O O . ASN A 1 329 ? 8.432 2.000 3.933 1.00 95.00 329 ASN A O 1
ATOM 2668 N N . CYS A 1 330 ? 6.702 0.617 3.544 1.00 94.50 330 CYS A N 1
ATOM 2669 C CA . CYS A 1 330 ? 6.328 1.214 2.262 1.00 94.50 330 CYS A CA 1
ATOM 2670 C C . CYS A 1 330 ? 5.966 2.697 2.419 1.00 94.50 330 CYS A C 1
ATOM 2672 O O . CYS A 1 330 ? 6.525 3.548 1.728 1.00 94.50 330 CYS A O 1
ATOM 2674 N N . LEU A 1 331 ? 5.078 3.026 3.360 1.00 93.88 331 LEU A N 1
ATOM 2675 C CA . LEU A 1 331 ? 4.613 4.392 3.615 1.00 93.88 331 LEU A CA 1
ATOM 2676 C C . LEU A 1 331 ? 5.744 5.343 4.034 1.00 93.88 331 LEU A C 1
ATOM 2678 O O . LEU A 1 331 ? 5.711 6.514 3.672 1.00 93.88 331 LEU A O 1
ATOM 2682 N N . LYS A 1 332 ? 6.787 4.863 4.724 1.00 93.38 332 LYS A N 1
ATOM 2683 C CA . LYS A 1 332 ? 7.996 5.666 4.993 1.00 93.38 332 LYS A CA 1
ATOM 2684 C C . LYS A 1 332 ? 8.762 6.016 3.725 1.00 93.38 332 LYS A C 1
ATOM 2686 O O . LYS A 1 332 ? 9.204 7.150 3.548 1.00 93.38 332 LYS A O 1
ATOM 2691 N N . LYS A 1 333 ? 8.961 5.014 2.870 1.00 93.31 333 LYS A N 1
ATOM 2692 C CA . LYS A 1 333 ? 9.824 5.099 1.688 1.00 93.31 333 LYS A CA 1
ATOM 2693 C C . LYS A 1 333 ? 9.146 5.836 0.533 1.00 93.31 333 LYS A C 1
ATOM 2695 O O . LYS A 1 333 ? 9.830 6.528 -0.221 1.00 93.31 333 LYS A O 1
ATOM 2700 N N . ILE A 1 334 ? 7.819 5.732 0.398 1.00 91.25 334 ILE A N 1
ATOM 2701 C CA . ILE A 1 334 ? 7.054 6.329 -0.709 1.00 91.25 334 ILE A CA 1
ATOM 2702 C C . ILE A 1 334 ? 7.326 7.839 -0.850 1.00 91.25 334 ILE A C 1
ATOM 2704 O O . ILE A 1 334 ? 7.770 8.229 -1.929 1.00 91.25 334 ILE A O 1
ATOM 2708 N N . PRO A 1 335 ? 7.157 8.698 0.175 1.00 88.25 335 PRO A N 1
ATOM 2709 C CA . PRO A 1 335 ? 7.391 10.139 0.027 1.00 88.25 335 PRO A CA 1
ATOM 2710 C C . PRO A 1 335 ? 8.863 10.490 -0.202 1.00 88.25 335 PRO A C 1
ATOM 2712 O O . PRO A 1 335 ? 9.176 11.466 -0.881 1.00 88.25 335 PRO A O 1
ATOM 2715 N N . GLN A 1 336 ? 9.782 9.685 0.338 1.00 89.56 336 GLN A N 1
ATOM 2716 C CA . GLN A 1 336 ? 11.225 9.884 0.176 1.00 89.56 336 GLN A CA 1
ATOM 2717 C C . GLN A 1 336 ? 11.674 9.607 -1.265 1.00 89.56 336 GLN A C 1
ATOM 2719 O O . GLN A 1 336 ? 12.478 10.351 -1.826 1.00 89.56 336 GLN A O 1
ATOM 2724 N N . ILE A 1 337 ? 11.144 8.543 -1.874 1.00 90.12 337 ILE A N 1
ATOM 2725 C CA . ILE A 1 337 ? 11.498 8.103 -3.229 1.00 90.12 337 ILE A CA 1
ATOM 2726 C C . ILE A 1 337 ? 10.678 8.850 -4.282 1.00 90.12 337 ILE A C 1
ATOM 2728 O O . ILE A 1 337 ? 11.204 9.224 -5.328 1.00 90.12 337 ILE A O 1
ATOM 2732 N N . LEU A 1 338 ? 9.395 9.094 -4.030 1.00 84.25 338 LEU A N 1
ATOM 2733 C CA . LEU A 1 338 ? 8.486 9.723 -4.987 1.00 84.25 338 LEU A CA 1
ATOM 2734 C C . LEU A 1 338 ? 8.274 11.227 -4.766 1.00 84.25 338 LEU A C 1
ATOM 2736 O O . LEU A 1 338 ? 7.387 11.804 -5.394 1.00 84.25 338 LEU A O 1
ATOM 2740 N N . GLU A 1 339 ? 9.141 11.852 -3.972 1.00 70.62 339 GLU A N 1
ATOM 2741 C CA . GLU A 1 339 ? 9.174 13.282 -3.643 1.00 70.62 339 GLU A CA 1
ATOM 2742 C C . GLU A 1 339 ? 7.898 13.904 -3.063 1.00 70.62 339 GLU A C 1
ATOM 2744 O O . GLU A 1 339 ? 6.765 13.714 -3.519 1.00 70.62 339 GLU A O 1
ATOM 2749 N N . ILE A 1 340 ? 8.174 14.790 -2.107 1.00 55.72 340 ILE A N 1
ATOM 2750 C CA . ILE A 1 340 ? 7.378 15.946 -1.700 1.00 55.72 340 ILE A CA 1
ATOM 2751 C C . ILE A 1 340 ? 7.988 17.164 -2.371 1.00 55.72 340 ILE A C 1
ATOM 2753 O O . ILE A 1 340 ? 9.241 17.258 -2.341 1.00 55.72 340 ILE A O 1
#

Radius of gyration: 22.76 Å; Cα contacts (8 Å, |Δi|>4): 383; chains: 1; bounding box: 48×50×63 Å

Solvent-accessible surface area (backbone atoms only — not comparable to full-atom values): 19138 Å² total; per-residue (Å²): 86,65,38,92,88,78,64,45,82,42,62,84,86,43,61,45,36,93,88,76,67,47,76,37,82,85,56,84,78,76,70,83,76,60,76,70,60,65,70,68,46,92,44,75,64,52,55,60,60,48,54,55,49,51,52,52,52,43,43,71,63,37,52,88,85,59,57,77,67,59,49,62,72,42,42,69,56,52,57,48,51,57,59,48,41,73,45,94,61,52,73,70,52,47,50,51,43,41,63,70,63,43,45,56,54,49,61,53,43,74,73,37,76,88,42,45,68,61,54,50,55,47,50,49,52,51,29,71,59,38,34,68,68,51,40,51,55,39,58,75,47,102,40,42,60,40,55,52,34,42,49,45,23,51,53,52,50,58,56,49,51,85,80,63,90,88,65,55,61,62,73,48,32,47,29,33,53,50,28,38,22,53,50,48,43,68,56,38,57,75,34,48,61,52,43,61,70,33,67,63,54,52,56,49,49,69,69,58,56,95,53,71,93,51,57,45,80,44,88,62,64,74,79,51,62,88,37,47,69,59,49,53,51,40,57,50,30,45,65,71,70,41,42,87,85,54,59,37,38,46,39,49,12,49,44,38,50,61,33,24,31,73,48,69,44,34,42,32,44,79,100,43,75,48,77,43,80,37,52,42,64,52,61,37,42,77,54,67,65,59,35,43,49,49,17,46,50,25,33,54,50,46,47,60,69,68,59,80,62,95,58,59,60,72,56,46,50,52,48,36,53,49,43,45,54,49,28,36,55,43,55,43,46,46,51,63,27,45,55,125

Foldseek 3Di:
DADPPPRDDDDLPDQADPPPRHGDPNADDPPPDDPVVVVVPPCPVVCVPPVCVVQVVQLVVLADDDDPLLVVLCVQLLVLLVVVQVDPDDLVRLVVSCVPRQLVSLVVSCPDPSNVVVLVVLLVVLCVLQPVVLSVVCVPDVNVVLVSLSSSLVSLLSSDDDPDDRTQCLSSLNSLQVSLLSLLCVLCLVLLVLVLVDPLLVVVDVVCDDCVVQKDKPPAPPVCVVVSVVLSVLSVCSNVVNCVVVRGLQSSLSCLLQQQDWDWIWMDGPPDIDITGHHRSSVFDDDSVLSNVLSVLSVVLVVLSSPSDPDGSVVSSVSSVSSNSSSSVNSNSSCRGSHD

pLDDT: mean 72.82, std 17.65, range [27.41, 95.81]

Mean predicted aligned error: 12.8 Å

Secondary structure (DSSP, 8-state):
-B-TTT--B--TT-SB-TTT--B----TT-----TTHHHH-TTTTHHHHHHHHHHHHHHHH--SS--HHHHHHHHHHHHHHHHHHTS---HHHHHHHIIIIIHHHHHHHTT-GGGHHHHHHHHHHHHHHH-HHHHHHHHHSTTHHHHHHHHHHHHHHHH----STT--THHHHHHHHHHHHHHHHHHHHHHHHHHHT-HHHHHHHHHHTT-GGGEEEES--HHHHTTHHHHHHHHHHHHTT-HHHH-SHHHHHHHHHHHSS-EEEEEEETTEEEEEEE--TT---S-HHHHHHHHHHHHHHHHHHH------HHHHHHHHHHHHHHHHHHHHHHHHHH--